Protein AF-A0A7S2EGW1-F1 (afdb_monomer_lite)

InterPro domains:
  IPR036971 3'5'-cyclic nucleotide phosphodiesterase, catalytic domain superfamily [G3DSA:1.10.1300.10] (22-176)

Structure (mmCIF, N/CA/C/O backbone):
data_AF-A0A7S2EGW1-F1
#
_entry.id   AF-A0A7S2EGW1-F1
#
loop_
_atom_site.group_PDB
_atom_site.id
_atom_site.type_symbol
_atom_site.label_atom_id
_atom_site.label_alt_id
_atom_site.label_comp_id
_atom_site.label_asym_id
_atom_site.label_entity_id
_atom_site.label_seq_id
_atom_site.pdbx_PDB_ins_code
_atom_site.Cartn_x
_atom_site.Cartn_y
_atom_site.Cartn_z
_atom_site.occupancy
_atom_site.B_iso_or_equiv
_atom_site.auth_seq_id
_atom_site.auth_comp_id
_atom_site.auth_asym_id
_atom_site.auth_atom_id
_atom_site.pdbx_PDB_model_num
ATOM 1 N N . GLN A 1 1 ? -25.053 -26.958 -48.543 1.00 40.81 1 GLN A N 1
ATOM 2 C CA . GLN A 1 1 ? -23.918 -27.905 -48.513 1.00 40.81 1 GLN A CA 1
ATOM 3 C C . GLN A 1 1 ? -22.940 -27.339 -47.481 1.00 40.81 1 GLN A C 1
ATOM 5 O O . GLN A 1 1 ? -22.289 -26.362 -47.795 1.00 40.81 1 GLN A O 1
ATOM 10 N N . GLN A 1 2 ? -22.990 -27.609 -46.173 1.00 33.88 2 GLN A N 1
ATOM 11 C CA . GLN A 1 2 ? -23.109 -28.856 -45.401 1.00 33.88 2 GLN A CA 1
ATOM 12 C C . GLN A 1 2 ? -21.933 -29.820 -45.606 1.00 33.88 2 GLN A C 1
ATOM 14 O O . GLN A 1 2 ? -21.482 -29.959 -46.735 1.00 33.88 2 GLN A O 1
ATOM 19 N N . TRP A 1 3 ? -21.557 -30.474 -44.492 1.00 27.34 3 TRP A N 1
ATOM 20 C CA . TRP A 1 3 ? -20.460 -31.427 -44.206 1.00 27.34 3 TRP A CA 1
ATOM 21 C C . TRP A 1 3 ? -19.226 -30.771 -43.545 1.00 27.34 3 TRP A C 1
ATOM 23 O O . TRP A 1 3 ? -18.532 -29.995 -44.185 1.00 27.34 3 TRP A O 1
ATOM 33 N N . ARG A 1 4 ? -19.087 -30.818 -42.198 1.00 31.67 4 ARG A N 1
ATOM 34 C CA . ARG A 1 4 ? -18.642 -31.947 -41.313 1.00 31.67 4 ARG A CA 1
ATOM 35 C C . ARG A 1 4 ? -17.207 -32.392 -41.631 1.00 31.67 4 ARG A C 1
ATOM 37 O O . ARG A 1 4 ? -16.860 -32.431 -42.795 1.00 31.67 4 ARG A O 1
ATOM 44 N N . SER A 1 5 ? -16.349 -32.901 -40.752 1.00 33.56 5 SER A N 1
ATOM 45 C CA . SER A 1 5 ? -16.181 -33.089 -39.298 1.00 33.56 5 SER A CA 1
ATOM 46 C C . SER A 1 5 ? -14.884 -33.915 -39.193 1.00 33.56 5 SER A C 1
ATOM 48 O O . SER A 1 5 ? -14.731 -34.826 -40.004 1.00 33.56 5 SER A O 1
ATOM 50 N N . GLN A 1 6 ? -14.013 -33.636 -38.217 1.00 34.38 6 GLN A N 1
ATOM 51 C CA . GLN A 1 6 ? -12.993 -34.524 -37.596 1.00 34.38 6 GLN A CA 1
ATOM 52 C C . GLN A 1 6 ? -12.103 -33.599 -36.737 1.00 34.38 6 GLN A C 1
ATOM 54 O O . GLN A 1 6 ? -11.501 -32.691 -37.289 1.00 34.38 6 GLN A O 1
ATOM 59 N N . SER A 1 7 ? -12.080 -33.578 -35.398 1.00 31.59 7 SER A N 1
ATOM 60 C CA . SER A 1 7 ? -12.043 -34.632 -34.370 1.00 31.59 7 SER A CA 1
ATOM 61 C C . SER A 1 7 ? -10.938 -35.652 -34.613 1.00 31.59 7 SER A C 1
ATOM 63 O O . SER A 1 7 ? -11.163 -36.646 -35.291 1.00 31.59 7 SER A O 1
ATOM 65 N N . MET A 1 8 ? -9.770 -35.383 -34.023 1.00 30.19 8 MET A N 1
ATOM 66 C CA . MET A 1 8 ? -8.969 -36.383 -33.320 1.00 30.19 8 MET A CA 1
ATOM 67 C C . MET A 1 8 ? -8.276 -35.725 -32.125 1.00 30.19 8 MET A C 1
ATOM 69 O O . MET A 1 8 ? -7.702 -34.641 -32.227 1.00 30.19 8 MET A O 1
ATOM 73 N N . ASP A 1 9 ? -8.420 -36.402 -30.994 1.00 31.05 9 ASP A N 1
ATOM 74 C CA . ASP A 1 9 ? -7.845 -36.119 -29.691 1.00 31.05 9 ASP A CA 1
ATOM 75 C C . ASP A 1 9 ? -6.314 -36.117 -29.714 1.00 31.05 9 ASP A C 1
ATOM 77 O O . ASP A 1 9 ? -5.698 -36.935 -30.398 1.00 31.05 9 ASP A O 1
ATOM 81 N N . ASN A 1 10 ? -5.691 -35.312 -28.847 1.00 30.72 10 ASN A N 1
ATOM 82 C CA . ASN A 1 10 ? -4.566 -35.851 -28.098 1.00 30.72 10 ASN A CA 1
ATOM 83 C C . ASN A 1 10 ? -4.417 -35.244 -26.702 1.00 30.72 10 ASN A C 1
ATOM 85 O O . ASN A 1 10 ? -4.589 -34.053 -26.463 1.00 30.72 10 ASN A O 1
ATOM 89 N N . SER A 1 11 ? -4.159 -36.176 -25.799 1.00 28.47 11 SER A N 1
ATOM 90 C CA . SER A 1 11 ? -4.166 -36.137 -24.344 1.00 28.47 11 SER A CA 1
ATOM 91 C C . SER A 1 11 ? -2.864 -35.549 -23.768 1.00 28.47 11 SER A C 1
ATOM 93 O O . SER A 1 11 ? -1.884 -35.408 -24.495 1.00 28.47 11 SER A O 1
ATOM 95 N N . ILE A 1 12 ? -2.841 -35.367 -22.432 1.00 34.16 12 ILE A N 1
ATOM 96 C CA . ILE A 1 12 ? -1.669 -35.130 -21.551 1.00 34.16 12 ILE A CA 1
ATOM 97 C C . ILE A 1 12 ? -1.266 -33.632 -21.495 1.00 34.16 12 ILE A C 1
ATOM 99 O O . ILE A 1 12 ? -0.909 -33.052 -22.502 1.00 34.16 12 ILE A O 1
ATOM 103 N N . ASN A 1 13 ? -1.283 -32.869 -20.392 1.00 31.89 13 ASN A N 1
ATOM 104 C CA . ASN A 1 13 ? -1.028 -33.155 -18.980 1.00 31.89 13 ASN A CA 1
ATOM 105 C C . ASN A 1 13 ? -1.639 -32.016 -18.122 1.00 31.89 13 ASN A C 1
ATOM 107 O O . ASN A 1 13 ? -1.109 -30.907 -18.088 1.00 31.89 13 ASN A O 1
ATOM 111 N N . ALA A 1 14 ? -2.737 -32.265 -17.406 1.00 33.34 14 ALA A N 1
ATOM 112 C CA . ALA A 1 14 ? -3.259 -31.348 -16.390 1.00 33.34 14 ALA A CA 1
ATOM 113 C C . ALA A 1 14 ? -3.170 -32.051 -15.037 1.00 33.34 14 ALA A C 1
ATOM 115 O O . ALA A 1 14 ? -3.996 -32.903 -14.714 1.00 33.34 14 ALA A O 1
ATOM 116 N N . SER A 1 15 ? -2.135 -31.742 -14.258 1.00 31.14 15 SER A N 1
ATOM 117 C CA . SER A 1 15 ? -1.964 -32.332 -12.935 1.00 31.14 15 SER A CA 1
ATOM 118 C C . SER A 1 15 ? -1.371 -31.333 -11.950 1.00 31.14 15 SER A C 1
ATOM 120 O O . SER A 1 15 ? -0.455 -30.590 -12.287 1.00 31.14 15 SER A O 1
ATOM 122 N N . ARG A 1 16 ? -1.885 -31.420 -10.714 1.00 32.75 16 ARG A N 1
ATOM 123 C CA . ARG A 1 16 ? -1.511 -30.723 -9.465 1.00 32.75 16 ARG A CA 1
ATOM 124 C C . ARG A 1 16 ? -2.316 -29.465 -9.099 1.00 32.75 16 ARG A C 1
ATOM 126 O O . ARG A 1 16 ? -1.786 -28.374 -8.942 1.00 32.75 16 ARG A O 1
ATOM 133 N N . ARG A 1 17 ? -3.602 -29.676 -8.789 1.00 35.47 17 ARG A N 1
ATOM 134 C CA . ARG A 1 17 ? -4.289 -28.967 -7.688 1.00 35.47 17 ARG A CA 1
ATOM 135 C C . ARG A 1 17 ? -4.363 -29.915 -6.479 1.00 35.47 17 ARG A C 1
ATOM 137 O O . ARG A 1 17 ? -4.847 -31.033 -6.664 1.00 35.47 17 ARG A O 1
ATOM 144 N N . PRO A 1 18 ? -3.930 -29.536 -5.265 1.00 34.88 18 PRO A N 1
ATOM 145 C CA . PRO A 1 18 ? -4.112 -30.386 -4.089 1.00 34.88 18 PRO A CA 1
ATOM 146 C C . PRO A 1 18 ? -5.581 -30.392 -3.639 1.00 34.88 18 PRO A C 1
ATOM 148 O O . PRO A 1 18 ? -6.143 -29.352 -3.298 1.00 34.88 18 PRO A O 1
ATOM 151 N N . GLN A 1 19 ? -6.206 -31.573 -3.639 1.00 32.16 19 GLN A N 1
ATOM 152 C CA . GLN A 1 19 ? -7.505 -31.810 -3.011 1.00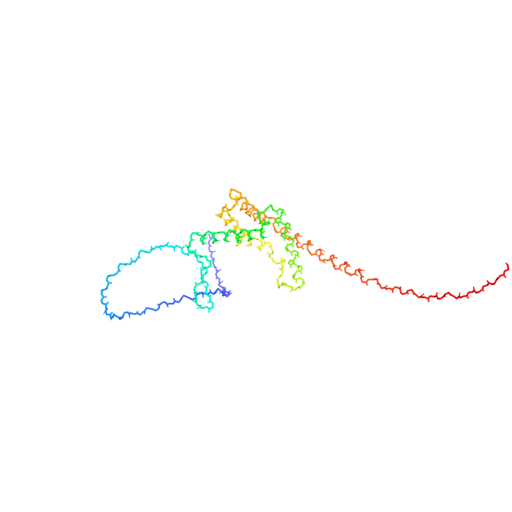 32.16 19 GLN A CA 1
ATOM 153 C C . GLN A 1 19 ? -7.328 -31.961 -1.496 1.00 32.16 19 GLN A C 1
ATOM 155 O O . GLN A 1 19 ? -6.649 -32.879 -1.036 1.00 32.16 19 GLN A O 1
ATOM 160 N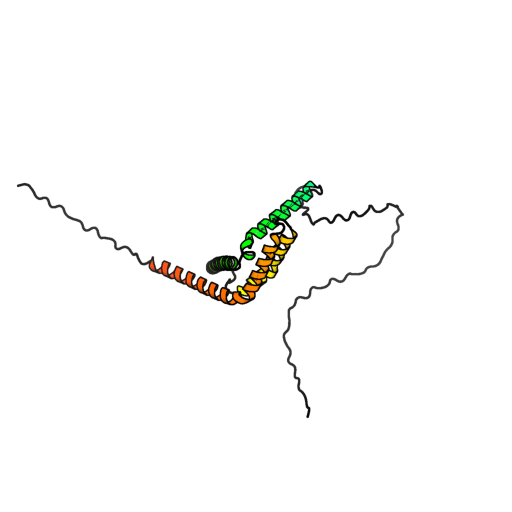 N . TYR A 1 20 ? -7.983 -31.105 -0.712 1.00 33.62 20 TYR A N 1
ATOM 161 C CA . TYR A 1 20 ? -8.128 -31.324 0.725 1.00 33.62 20 TYR A CA 1
ATOM 162 C C . TYR A 1 20 ? -9.109 -32.475 0.978 1.00 33.62 20 TYR A C 1
ATOM 164 O O . TYR A 1 20 ? -10.286 -32.418 0.614 1.00 33.62 20 TYR A O 1
ATOM 172 N N . GLN A 1 21 ? -8.599 -33.538 1.600 1.00 33.66 21 GLN A N 1
ATOM 173 C CA . GLN A 1 21 ? -9.353 -34.728 1.973 1.00 33.66 21 GLN A CA 1
ATOM 174 C C . GLN A 1 21 ? -10.384 -34.406 3.062 1.00 33.66 21 GLN A C 1
ATOM 176 O O . GLN A 1 21 ? -10.076 -33.919 4.149 1.00 33.66 21 GLN A O 1
ATOM 181 N N . ARG A 1 22 ? -11.642 -34.715 2.750 1.00 33.03 22 ARG A N 1
ATOM 182 C CA . ARG A 1 22 ? -12.805 -34.598 3.628 1.00 33.03 22 ARG A CA 1
ATOM 183 C C . ARG A 1 22 ? -12.816 -35.791 4.591 1.00 33.03 22 ARG A C 1
ATOM 185 O O . ARG A 1 22 ? -13.109 -36.912 4.179 1.00 33.03 22 ARG A O 1
ATOM 192 N N . PHE A 1 23 ? -12.499 -35.561 5.865 1.00 31.84 23 PHE A N 1
ATOM 193 C CA . PHE A 1 23 ? -12.580 -36.589 6.907 1.00 31.84 23 PHE A CA 1
ATOM 194 C C . PHE A 1 23 ? -14.020 -37.113 7.050 1.00 31.84 23 PHE A C 1
ATOM 196 O O . PHE A 1 23 ? -14.962 -36.356 7.299 1.00 31.84 23 PHE A O 1
ATOM 203 N N . LYS A 1 24 ? -14.183 -38.429 6.871 1.00 34.75 24 LYS A N 1
ATOM 204 C CA . LYS A 1 24 ? -15.437 -39.165 7.064 1.00 34.75 24 LYS A CA 1
ATOM 205 C C . LYS A 1 24 ? -15.741 -39.265 8.563 1.00 34.75 24 LYS A C 1
ATOM 207 O O . LYS A 1 24 ? -14.915 -39.743 9.334 1.00 34.75 24 LYS A O 1
ATOM 212 N N . ARG A 1 25 ? -16.938 -38.835 8.970 1.00 33.12 25 ARG A N 1
ATOM 213 C CA . ARG A 1 25 ? -17.491 -39.103 10.305 1.00 33.12 25 ARG A CA 1
ATOM 214 C C . ARG A 1 25 ? -17.924 -40.566 10.367 1.00 33.12 25 ARG A C 1
ATOM 216 O O . ARG A 1 25 ? -18.841 -40.953 9.646 1.00 33.12 25 ARG A O 1
ATOM 223 N N . ASN A 1 26 ? -17.293 -41.352 11.234 1.00 31.30 26 ASN A N 1
ATOM 224 C CA . ASN A 1 26 ? -17.802 -42.670 11.590 1.00 31.30 26 ASN A CA 1
ATOM 225 C C . ASN A 1 26 ? -18.968 -42.525 12.573 1.00 31.30 26 ASN A C 1
ATOM 227 O O . ASN A 1 26 ? -18.854 -41.906 13.629 1.00 31.30 26 ASN A O 1
ATOM 231 N N . SER A 1 27 ? -20.092 -43.101 12.160 1.00 34.72 27 SER A N 1
ATOM 232 C CA . SER A 1 27 ? -21.279 -43.401 12.950 1.00 34.72 27 SER A CA 1
ATOM 233 C C . SER A 1 27 ? -20.998 -44.631 13.814 1.00 34.72 27 SER A C 1
ATOM 235 O O . SER A 1 27 ? -20.632 -45.673 13.275 1.00 34.72 27 SER A O 1
ATOM 237 N N . MET A 1 28 ? -21.185 -44.538 15.132 1.00 33.62 28 MET A N 1
ATOM 238 C CA . MET A 1 28 ? -21.378 -45.712 15.987 1.00 33.62 28 MET A CA 1
ATOM 239 C C . MET A 1 28 ? -22.547 -45.472 16.938 1.00 33.62 28 MET A C 1
ATOM 241 O O . MET A 1 28 ? -22.693 -44.409 17.539 1.00 33.62 28 MET A O 1
ATOM 245 N N . HIS A 1 29 ? -23.414 -46.476 16.991 1.00 32.56 29 HIS A N 1
ATOM 246 C CA . HIS A 1 29 ? -24.670 -46.493 17.718 1.00 32.56 29 HIS A CA 1
ATOM 247 C C . HIS A 1 29 ? -24.472 -46.672 19.230 1.00 32.56 29 HIS A C 1
ATOM 249 O O . HIS A 1 29 ? -23.739 -47.547 19.673 1.00 32.56 29 HIS A O 1
ATOM 255 N N . SER A 1 30 ? -25.210 -45.852 19.981 1.00 36.12 30 SER A N 1
ATOM 256 C CA . SER A 1 30 ? -26.047 -46.171 21.148 1.00 36.12 30 SER A CA 1
ATOM 257 C C . SER A 1 30 ? -25.770 -47.461 21.940 1.00 36.12 30 SER A C 1
ATOM 259 O O . SER A 1 30 ? -26.210 -48.541 21.552 1.00 36.12 30 SER A O 1
ATOM 261 N N . THR A 1 31 ? -25.291 -47.290 23.175 1.00 32.81 31 THR A N 1
ATOM 262 C CA . THR A 1 31 ? -25.716 -48.109 24.322 1.00 32.81 31 THR A CA 1
ATOM 263 C C . THR A 1 31 ? -26.163 -47.193 25.461 1.00 32.81 31 THR A C 1
ATOM 265 O O . THR A 1 31 ? -25.376 -46.430 26.016 1.00 32.81 31 THR A O 1
ATOM 268 N N . ARG A 1 32 ? -27.463 -47.257 25.771 1.00 31.56 32 ARG A N 1
ATOM 269 C CA . ARG A 1 32 ? -28.138 -46.622 26.912 1.00 31.56 32 ARG A CA 1
ATOM 270 C C . ARG A 1 32 ? -27.682 -47.261 28.228 1.00 31.56 32 ARG A C 1
ATOM 272 O O . ARG A 1 32 ? -27.789 -48.475 28.365 1.00 31.56 32 ARG A O 1
ATOM 279 N N . THR A 1 33 ? -27.384 -46.439 29.230 1.00 34.62 33 THR A N 1
ATOM 280 C CA . THR A 1 33 ? -27.619 -46.761 30.647 1.00 34.62 33 THR A CA 1
ATOM 281 C C . THR A 1 33 ? -28.333 -45.580 31.326 1.00 34.62 33 THR A C 1
ATOM 283 O O . THR A 1 33 ? -28.070 -44.431 30.964 1.00 34.62 33 THR A O 1
ATOM 286 N N . PRO A 1 34 ? -29.305 -45.815 32.232 1.00 44.16 34 PRO A N 1
ATOM 287 C CA . PRO A 1 34 ? -30.239 -44.784 32.680 1.00 44.16 34 PRO A CA 1
ATOM 288 C C . PRO A 1 34 ? -29.908 -44.280 34.089 1.00 44.16 34 PRO A C 1
ATOM 290 O O . PRO A 1 34 ? -29.847 -45.081 35.012 1.00 44.16 34 PRO A O 1
ATOM 293 N N . TYR A 1 35 ? -29.803 -42.963 34.292 1.00 31.61 35 TYR A N 1
ATOM 294 C CA . TYR A 1 35 ? -29.840 -42.385 35.640 1.00 31.61 35 TYR A CA 1
ATOM 295 C C . TYR A 1 35 ? -30.639 -41.074 35.687 1.00 31.61 35 TYR A C 1
ATOM 297 O O . TYR A 1 35 ? -30.338 -40.100 35.007 1.00 31.61 35 TYR A O 1
ATOM 305 N N . HIS A 1 36 ? -31.714 -41.157 36.474 1.00 35.91 36 HIS A N 1
ATOM 306 C CA . HIS A 1 36 ? -32.489 -40.155 37.205 1.00 35.91 36 HIS A CA 1
ATOM 307 C C . HIS A 1 36 ? -32.509 -38.678 36.764 1.00 35.91 36 HIS A C 1
ATOM 309 O O . HIS A 1 36 ? -31.515 -37.960 36.770 1.00 35.91 36 HIS A O 1
ATOM 315 N N . LYS A 1 37 ? -33.745 -38.205 36.540 1.00 45.88 37 LYS A N 1
ATOM 316 C CA . LYS A 1 37 ? -34.154 -36.796 36.483 1.00 45.88 37 LYS A CA 1
ATOM 317 C C . LYS A 1 37 ? -33.651 -36.023 37.710 1.00 45.88 37 LYS A C 1
ATOM 319 O O . LYS A 1 37 ? -34.145 -36.248 38.812 1.00 45.88 37 LYS A O 1
ATOM 324 N N . LEU A 1 38 ? -32.799 -35.030 37.481 1.00 40.75 38 LEU A N 1
ATOM 325 C CA . LEU A 1 38 ? -32.760 -33.812 38.285 1.00 40.75 38 LEU A CA 1
ATOM 326 C C . LEU A 1 38 ? -33.124 -32.652 37.361 1.00 40.75 38 LEU A C 1
ATOM 328 O O . LEU A 1 38 ? -32.455 -32.382 36.367 1.00 40.75 38 LEU A O 1
ATOM 332 N N . VAL A 1 39 ? -34.258 -32.027 37.661 1.00 50.19 39 VAL A N 1
ATOM 333 C CA . VAL A 1 39 ? -34.706 -30.792 37.025 1.00 50.19 39 VAL A CA 1
ATOM 334 C C . VAL A 1 39 ? -33.805 -29.678 37.546 1.00 50.19 39 VAL A C 1
ATOM 336 O O . VAL A 1 39 ? -33.935 -29.264 38.692 1.00 50.19 39 VAL A O 1
ATOM 339 N N . SER A 1 40 ? -32.899 -29.189 36.707 1.00 43.12 40 SER A N 1
ATOM 340 C CA . SER A 1 40 ? -32.329 -27.852 36.854 1.00 43.12 40 SER A CA 1
ATOM 341 C C . SER A 1 40 ? -32.560 -27.120 35.543 1.00 43.12 40 SER A C 1
ATOM 343 O O . SER A 1 40 ? -32.107 -27.565 34.486 1.00 43.12 40 SER A O 1
ATOM 345 N N . THR A 1 41 ? -33.314 -26.029 35.597 1.00 50.16 41 THR A N 1
ATOM 346 C CA . THR A 1 41 ? -33.494 -25.116 34.469 1.00 50.16 41 THR A CA 1
ATOM 347 C C . THR A 1 41 ? -32.122 -24.670 33.943 1.00 50.16 41 THR A C 1
ATOM 349 O O . THR A 1 41 ? -31.230 -24.380 34.744 1.00 50.16 41 THR A O 1
ATOM 352 N N . PRO A 1 42 ? -31.900 -24.632 32.615 1.00 48.09 42 PRO A N 1
ATOM 353 C CA . PRO A 1 42 ? -30.650 -24.113 32.080 1.00 48.09 42 PRO A CA 1
ATOM 354 C C . PRO A 1 42 ? -30.575 -22.608 32.384 1.00 48.09 42 PRO A C 1
ATOM 356 O O . PRO A 1 42 ? -31.578 -21.911 32.199 1.00 48.09 42 PRO A O 1
ATOM 359 N N . PRO A 1 43 ? -29.426 -22.081 32.846 1.00 50.06 43 PRO A N 1
ATOM 360 C CA . PRO A 1 43 ? -29.274 -20.645 33.006 1.00 50.06 43 PRO A CA 1
ATOM 361 C C . PRO A 1 43 ? -29.391 -19.970 31.631 1.00 50.06 43 PRO A C 1
ATOM 363 O O . PRO A 1 43 ? -29.020 -20.573 30.613 1.00 50.06 43 PRO A O 1
ATOM 366 N N . PRO A 1 44 ? -29.920 -18.737 31.573 1.00 45.22 44 PRO A N 1
ATOM 367 C CA . PRO A 1 44 ? -30.090 -18.033 30.314 1.00 45.22 44 PRO A CA 1
ATOM 368 C C . PRO A 1 44 ? -28.717 -17.856 29.663 1.00 45.22 44 PRO A C 1
ATOM 370 O O . PRO A 1 44 ? -27.784 -17.350 30.290 1.00 45.22 44 PRO A O 1
ATOM 373 N N . ARG A 1 45 ? -28.582 -18.294 28.404 1.00 46.97 45 ARG A N 1
ATOM 374 C CA . ARG A 1 45 ? -27.412 -17.957 27.590 1.00 46.97 45 ARG A CA 1
ATOM 375 C C . ARG A 1 45 ? -27.438 -16.456 27.379 1.00 46.97 45 ARG A C 1
ATOM 377 O O . ARG A 1 45 ? -28.209 -15.946 26.573 1.00 46.97 45 ARG A O 1
ATOM 384 N N . VAL A 1 46 ? -26.609 -15.756 28.138 1.00 51.09 46 VAL A N 1
ATOM 385 C CA . VAL A 1 46 ? -26.225 -14.406 27.776 1.00 51.09 46 VAL A CA 1
ATOM 386 C C . VAL A 1 46 ? -25.216 -14.581 26.656 1.00 51.09 46 VAL A C 1
ATOM 388 O O . VAL A 1 46 ? -24.075 -14.978 26.897 1.00 51.09 46 VAL A O 1
ATOM 391 N N . ASP A 1 47 ? -25.664 -14.356 25.425 1.00 46.03 47 ASP A N 1
ATOM 392 C CA . ASP A 1 47 ? -24.807 -14.301 24.245 1.00 46.03 47 ASP A CA 1
ATOM 393 C C . ASP A 1 47 ? -23.935 -13.039 24.334 1.00 46.03 47 ASP A C 1
ATOM 395 O O . ASP A 1 47 ? -24.084 -12.073 23.588 1.00 46.03 47 ASP A O 1
ATOM 399 N N . HIS A 1 48 ? -23.011 -13.016 25.294 1.00 47.88 48 HIS A N 1
ATOM 400 C CA . HIS A 1 48 ? -21.879 -12.118 25.224 1.00 47.88 48 HIS A CA 1
ATOM 401 C C . HIS A 1 48 ? -21.031 -12.623 24.067 1.00 47.88 48 HIS A C 1
ATOM 403 O O . HIS A 1 48 ? -20.333 -13.630 24.188 1.00 47.88 48 HIS A O 1
ATOM 409 N N . LEU A 1 49 ? -21.107 -11.927 22.931 1.00 46.66 49 LEU A N 1
ATOM 410 C CA . LEU A 1 49 ? -20.076 -11.998 21.908 1.00 46.66 49 LEU A CA 1
ATOM 411 C C . LEU A 1 49 ? -18.742 -11.665 22.584 1.00 46.66 49 LEU A C 1
ATOM 413 O O . LEU A 1 49 ? -18.360 -10.503 22.720 1.00 46.66 49 LEU A O 1
ATOM 417 N N . SER A 1 50 ? -18.049 -12.701 23.049 1.00 48.34 50 SER A N 1
ATOM 418 C CA . SER A 1 50 ? -16.655 -12.630 23.438 1.00 48.34 50 SER A CA 1
ATOM 419 C C . SER A 1 50 ? -15.899 -12.318 22.156 1.00 48.34 50 SER A C 1
ATOM 421 O O . SER A 1 50 ? -15.637 -13.189 21.328 1.00 48.34 50 SER A O 1
ATOM 423 N N . LEU A 1 51 ? -15.603 -11.032 21.959 1.00 52.47 51 LEU A N 1
ATOM 424 C CA . LEU A 1 51 ? -14.512 -10.611 21.089 1.00 52.47 51 LEU A CA 1
ATOM 425 C C . LEU A 1 51 ? -13.315 -11.470 21.505 1.00 52.47 51 LEU A C 1
ATOM 427 O O . LEU A 1 51 ? -13.073 -11.590 22.703 1.00 52.47 51 LEU A O 1
ATOM 431 N N . GLY A 1 52 ? -12.662 -12.148 20.560 1.00 48.72 52 GLY A N 1
ATOM 432 C CA . GLY A 1 52 ? -11.639 -13.169 20.818 1.00 48.72 52 GLY A CA 1
ATOM 433 C C . GLY A 1 52 ? -10.384 -12.622 21.504 1.00 48.72 52 GLY A C 1
ATOM 434 O O . GLY A 1 52 ? -9.321 -12.547 20.894 1.00 48.72 52 GLY A O 1
ATOM 435 N N . ILE A 1 53 ? -10.515 -12.214 22.765 1.00 62.19 53 ILE A N 1
ATOM 436 C CA . ILE A 1 53 ? -9.459 -11.682 23.615 1.00 62.19 53 ILE A CA 1
ATOM 437 C C . ILE A 1 53 ? -8.494 -12.831 23.903 1.00 62.19 53 ILE A C 1
ATOM 439 O O . ILE A 1 53 ? -8.901 -13.920 24.318 1.00 62.19 53 ILE A O 1
ATOM 443 N N . ARG A 1 54 ? -7.201 -12.588 23.658 1.00 53.84 54 ARG A N 1
ATOM 444 C CA . ARG A 1 54 ? -6.125 -13.522 23.993 1.00 53.84 54 ARG A CA 1
ATOM 445 C C . ARG A 1 54 ? -6.138 -13.764 25.501 1.00 53.84 54 ARG A C 1
ATOM 447 O O . ARG A 1 54 ? -5.701 -12.921 26.276 1.00 53.84 54 ARG A O 1
ATOM 454 N N . LYS A 1 55 ? -6.632 -14.933 25.894 1.00 61.78 55 LYS A N 1
ATOM 455 C CA . LYS A 1 55 ? -6.434 -15.503 27.223 1.00 61.78 55 LYS A CA 1
ATOM 456 C C . LYS A 1 55 ? -5.047 -16.135 27.226 1.00 61.78 55 LYS A C 1
ATOM 458 O O . LYS A 1 55 ? -4.865 -17.207 26.655 1.00 61.78 55 LYS A O 1
ATOM 463 N N . SER A 1 56 ? -4.056 -15.437 27.768 1.00 64.00 56 SER A N 1
ATOM 464 C CA . SER A 1 56 ? -2.730 -16.017 27.997 1.00 64.00 56 SER A CA 1
ATOM 465 C C . SER A 1 56 ? -2.713 -16.686 29.364 1.00 64.00 56 SER A C 1
ATOM 467 O O . SER A 1 56 ? -3.333 -16.193 30.300 1.00 64.00 56 SER A O 1
ATOM 469 N N . LEU A 1 57 ? -2.018 -17.809 29.488 1.00 67.81 57 LEU A N 1
ATOM 470 C CA . LEU A 1 57 ? -1.742 -18.420 30.785 1.00 67.81 57 LEU A CA 1
ATOM 471 C C . LEU A 1 57 ? -0.458 -17.806 31.337 1.00 67.81 57 LEU A C 1
ATOM 473 O O . LEU A 1 57 ? 0.500 -17.620 30.586 1.00 67.81 57 LEU A O 1
ATOM 477 N N . ASP A 1 58 ? -0.437 -17.485 32.624 1.00 69.69 58 ASP A N 1
ATOM 478 C CA . ASP A 1 58 ? 0.826 -17.218 33.305 1.00 69.69 58 ASP A CA 1
ATOM 479 C C . ASP A 1 58 ? 1.583 -18.535 33.581 1.00 69.69 58 ASP A C 1
ATOM 481 O O . ASP A 1 58 ? 1.057 -19.636 33.393 1.00 69.69 58 ASP A O 1
ATOM 485 N N . PHE A 1 59 ? 2.832 -18.443 34.046 1.00 77.06 59 PHE A N 1
ATOM 486 C CA . PHE A 1 59 ? 3.641 -19.619 34.401 1.00 77.06 59 PHE A CA 1
ATOM 487 C C . PHE A 1 59 ? 3.057 -20.438 35.569 1.00 77.06 59 PHE A C 1
ATOM 489 O O . PHE A 1 59 ? 3.528 -21.539 35.837 1.00 77.06 59 PHE A O 1
ATOM 496 N N . THR A 1 60 ? 2.026 -19.922 36.250 1.00 79.19 60 THR A N 1
ATOM 497 C CA . THR A 1 60 ? 1.292 -20.621 37.315 1.00 79.19 60 THR A CA 1
ATOM 498 C C . THR A 1 60 ? 0.055 -21.358 36.794 1.00 79.19 60 THR A C 1
ATOM 500 O O . THR A 1 60 ? -0.627 -22.042 37.555 1.00 79.19 60 THR A O 1
ATOM 503 N N . GLY A 1 61 ? -0.233 -21.257 35.490 1.00 71.50 61 GLY A N 1
ATOM 504 C CA . GLY A 1 61 ? -1.404 -21.860 34.858 1.00 71.50 61 GLY A CA 1
ATOM 505 C C . GLY A 1 61 ? -2.701 -21.082 35.090 1.00 71.50 61 GLY A C 1
ATOM 506 O O . GLY A 1 61 ? -3.781 -21.585 34.772 1.00 71.50 61 GLY A O 1
ATOM 507 N N . LYS A 1 62 ? -2.632 -19.856 35.622 1.00 74.94 62 LYS A N 1
ATOM 508 C CA . LYS A 1 62 ? -3.795 -18.985 35.780 1.00 74.94 62 LYS A CA 1
ATOM 509 C C . LYS A 1 62 ? -4.068 -18.261 34.467 1.00 74.94 62 LYS A C 1
ATOM 511 O O . LYS A 1 62 ? -3.168 -17.739 33.811 1.00 74.94 62 LYS A O 1
ATOM 516 N N . ILE A 1 63 ? -5.342 -18.227 34.087 1.00 68.06 63 ILE A N 1
ATOM 517 C CA . ILE A 1 63 ? -5.801 -17.480 32.918 1.00 68.06 63 ILE A CA 1
ATOM 518 C C . ILE A 1 63 ? -5.678 -15.986 33.230 1.00 68.06 63 ILE A C 1
ATOM 520 O O . ILE A 1 63 ? -6.380 -15.464 34.095 1.00 68.06 63 ILE A O 1
ATOM 524 N N . PHE A 1 64 ? -4.786 -15.313 32.514 1.00 65.88 64 PHE A N 1
ATOM 525 C CA . PHE A 1 64 ? -4.633 -13.869 32.506 1.00 65.88 64 PHE A CA 1
ATOM 526 C C . PHE A 1 64 ? -5.433 -13.293 31.336 1.00 65.88 64 PHE A C 1
ATOM 528 O O . PHE A 1 64 ? -5.203 -13.626 30.168 1.00 65.88 64 PHE A O 1
ATOM 535 N N . GLU A 1 65 ? -6.400 -12.437 31.653 1.00 68.69 65 GLU A N 1
ATOM 536 C CA . GLU A 1 65 ? -7.168 -11.691 30.663 1.00 68.69 65 GLU A CA 1
ATOM 537 C C . GLU A 1 65 ? -6.549 -10.296 30.537 1.00 68.69 65 GLU A C 1
ATOM 539 O O . GLU A 1 65 ? -6.564 -9.517 31.486 1.00 68.69 65 GLU A O 1
ATOM 544 N N . ALA A 1 66 ? -5.963 -9.983 29.376 1.00 70.06 66 ALA A N 1
ATOM 545 C CA . ALA A 1 66 ? -5.271 -8.704 29.159 1.00 70.06 66 ALA A CA 1
ATOM 546 C C . ALA A 1 66 ? -6.198 -7.479 29.295 1.00 70.06 66 ALA A C 1
ATOM 548 O O . ALA A 1 66 ? -5.740 -6.366 29.568 1.00 70.06 66 ALA A O 1
ATOM 549 N N . TYR A 1 67 ? -7.501 -7.700 29.122 1.00 76.06 67 TYR A N 1
ATOM 550 C CA . TYR A 1 67 ? -8.555 -6.721 29.326 1.00 76.06 67 TYR A CA 1
ATOM 551 C C . TYR A 1 67 ? -9.640 -7.371 30.165 1.00 76.06 67 TYR A C 1
ATOM 553 O O . TYR A 1 67 ? -10.228 -8.365 29.749 1.00 76.06 67 TYR A O 1
ATOM 561 N N . GLU A 1 68 ? -9.921 -6.808 31.331 1.00 77.00 68 GLU A N 1
ATOM 562 C CA . GLU A 1 68 ? -11.049 -7.258 32.136 1.00 77.00 68 GLU A CA 1
ATOM 563 C C . GLU A 1 68 ? -12.365 -7.085 31.362 1.00 77.00 68 GLU A C 1
ATOM 565 O O . GLU A 1 68 ? -12.534 -6.142 30.585 1.00 77.00 68 GLU A O 1
ATOM 570 N N . SER A 1 69 ? -13.358 -7.935 31.629 1.00 77.62 69 SER A N 1
ATOM 571 C CA . SER A 1 69 ? -14.714 -7.771 31.083 1.00 77.62 69 SER A CA 1
ATOM 572 C C . SER A 1 69 ? -15.484 -6.583 31.692 1.00 77.62 69 SER A C 1
ATOM 574 O O . SER A 1 69 ? -16.695 -6.464 31.505 1.00 77.62 69 SER A O 1
ATOM 576 N N . THR A 1 70 ? -14.808 -5.718 32.453 1.00 84.38 70 THR A N 1
ATOM 577 C CA . THR A 1 70 ? -15.347 -4.481 33.023 1.00 84.38 70 THR A CA 1
ATOM 578 C C . THR A 1 70 ? -15.520 -3.413 31.941 1.00 84.38 70 THR A C 1
ATOM 580 O O . THR A 1 70 ? -14.909 -3.467 30.870 1.00 84.38 70 THR A O 1
ATOM 583 N N . LEU A 1 71 ? -16.341 -2.391 32.215 1.00 84.00 71 LEU A N 1
ATOM 584 C CA . LEU A 1 71 ? -16.490 -1.248 31.306 1.00 84.00 71 LEU A CA 1
ATOM 585 C C . LEU A 1 71 ? -15.124 -0.624 30.972 1.00 84.00 71 LEU A C 1
ATOM 587 O O . LEU A 1 71 ? -14.859 -0.320 29.811 1.00 84.00 71 LEU A O 1
ATOM 591 N N . GLU A 1 72 ? -14.241 -0.500 31.961 1.00 84.94 72 GLU A N 1
ATOM 592 C CA . GLU A 1 72 ? -12.903 0.057 31.771 1.00 84.94 72 GLU A CA 1
ATOM 593 C C . GLU A 1 72 ? -12.015 -0.835 30.893 1.00 84.94 72 GLU A C 1
ATOM 595 O O . GLU A 1 72 ? -11.401 -0.346 29.942 1.00 84.94 72 GLU A O 1
ATOM 600 N N . GLY A 1 73 ? -12.028 -2.156 31.104 1.00 83.62 73 GLY A N 1
ATOM 601 C CA . GLY A 1 73 ? -11.298 -3.089 30.244 1.00 83.62 73 GLY A CA 1
ATOM 602 C C . GLY A 1 73 ? -11.780 -3.062 28.788 1.00 83.62 73 GLY A C 1
ATOM 603 O O . GLY A 1 73 ? -10.961 -3.042 27.866 1.00 83.62 73 GLY A O 1
ATOM 604 N N . THR A 1 74 ? -13.091 -2.925 28.547 1.00 85.31 74 THR A N 1
ATOM 605 C CA . THR A 1 74 ? -13.615 -2.755 27.176 1.00 85.31 74 THR A CA 1
ATOM 606 C C . THR A 1 74 ? -13.203 -1.430 26.527 1.00 85.31 74 THR A C 1
ATOM 608 O O . THR A 1 74 ? -12.972 -1.390 25.316 1.00 85.31 74 THR A O 1
ATOM 611 N N . ARG A 1 75 ? -13.078 -0.339 27.299 1.00 87.69 75 ARG A N 1
ATOM 612 C CA . ARG A 1 75 ? -12.576 0.951 26.794 1.00 87.69 75 ARG A CA 1
ATOM 613 C C . ARG A 1 75 ? -11.106 0.852 26.420 1.00 87.69 75 ARG A C 1
ATOM 615 O O . ARG A 1 75 ? -10.759 1.278 25.322 1.00 87.69 75 ARG A O 1
ATOM 622 N N . LYS A 1 76 ? -10.288 0.234 27.272 1.00 88.25 76 LYS A N 1
ATOM 623 C CA . LYS A 1 76 ? -8.865 0.001 27.010 1.00 88.25 76 LYS A CA 1
ATOM 624 C C . LYS A 1 76 ? -8.654 -0.852 25.754 1.00 88.25 76 LYS A C 1
ATOM 626 O O . LYS A 1 76 ? -7.875 -0.479 24.888 1.00 88.25 76 LYS A O 1
ATOM 631 N N . LEU A 1 77 ? -9.441 -1.918 25.576 1.00 87.88 77 LEU A N 1
ATOM 632 C CA . LEU A 1 77 ? -9.411 -2.732 24.353 1.00 87.88 77 LEU A CA 1
ATOM 633 C C . LEU A 1 77 ? -9.735 -1.907 23.098 1.00 87.88 77 LEU A C 1
ATOM 635 O O . LEU A 1 77 ? -9.074 -2.042 22.069 1.00 87.88 77 LEU A O 1
ATOM 639 N N . ARG A 1 78 ? -10.761 -1.048 23.163 1.00 88.19 78 ARG A N 1
ATOM 640 C CA . ARG A 1 78 ? -11.125 -0.163 22.045 1.00 88.19 78 ARG A CA 1
ATOM 641 C C . ARG A 1 78 ? -10.031 0.863 21.761 1.00 88.19 78 ARG A C 1
ATOM 643 O O . ARG A 1 78 ? -9.731 1.096 20.596 1.00 88.19 78 ARG A O 1
ATOM 650 N N . GLN A 1 79 ? -9.443 1.455 22.798 1.00 91.50 79 GLN A N 1
ATOM 651 C CA . GLN A 1 79 ? -8.328 2.395 22.671 1.00 91.50 79 GLN A CA 1
ATOM 652 C C . GLN A 1 79 ? -7.135 1.731 21.982 1.00 91.50 79 GLN A C 1
ATOM 654 O O . GLN A 1 79 ? -6.652 2.257 20.983 1.00 91.50 79 GLN A O 1
ATOM 659 N N . ASP A 1 80 ? -6.737 0.540 22.426 1.00 90.75 80 ASP A N 1
ATOM 660 C CA . ASP A 1 80 ? -5.620 -0.197 21.833 1.00 90.75 80 ASP A CA 1
ATOM 661 C C . ASP A 1 80 ? -5.908 -0.593 20.378 1.00 90.75 80 ASP A C 1
ATOM 663 O O . ASP A 1 80 ? -5.047 -0.450 19.510 1.00 90.75 80 ASP A O 1
ATOM 667 N N . ALA A 1 81 ? -7.141 -1.005 20.065 1.00 90.62 81 ALA A N 1
ATOM 668 C CA . ALA A 1 81 ? -7.549 -1.292 18.689 1.00 90.62 81 ALA A CA 1
ATOM 669 C C . ALA A 1 81 ? -7.490 -0.047 17.781 1.00 90.62 81 ALA A C 1
ATOM 671 O O . ALA A 1 81 ? -7.103 -0.150 16.608 1.00 90.62 81 ALA A O 1
ATOM 672 N N . VAL A 1 82 ? -7.858 1.127 18.307 1.00 92.38 82 VAL A N 1
ATOM 673 C CA . VAL A 1 82 ? -7.752 2.412 17.599 1.00 92.38 82 VAL A CA 1
ATOM 674 C C . VAL A 1 82 ? -6.285 2.781 17.388 1.00 92.38 82 VAL A C 1
ATOM 676 O O . VAL A 1 82 ? -5.909 3.070 16.255 1.00 92.38 82 VAL A O 1
ATOM 679 N N . ILE A 1 83 ? -5.450 2.712 18.429 1.00 93.75 83 ILE A N 1
ATOM 680 C CA . ILE A 1 83 ? -4.015 3.030 18.358 1.00 93.75 83 ILE A CA 1
ATOM 681 C C . ILE A 1 83 ? -3.307 2.111 17.365 1.00 93.75 83 ILE A C 1
ATOM 683 O O . ILE A 1 83 ? -2.616 2.598 16.474 1.00 93.75 83 ILE A O 1
ATOM 687 N N . HIS A 1 84 ? -3.533 0.799 17.446 1.00 91.38 84 HIS A N 1
ATOM 688 C CA . HIS A 1 84 ? -2.976 -0.149 16.484 1.00 91.38 84 HIS A CA 1
ATOM 689 C C . HIS A 1 84 ? -3.394 0.211 15.059 1.00 91.38 84 HIS A C 1
ATOM 691 O O . HIS A 1 84 ? -2.577 0.183 14.143 1.00 91.38 84 HIS A O 1
ATOM 697 N N . THR A 1 85 ? -4.670 0.541 14.847 1.00 92.19 85 THR A N 1
ATOM 698 C CA . THR A 1 85 ? -5.146 0.926 13.514 1.00 92.19 85 THR A CA 1
ATOM 699 C C . THR A 1 85 ? -4.461 2.209 13.042 1.00 92.19 85 THR A C 1
ATOM 701 O O . THR A 1 85 ? -4.029 2.256 11.900 1.00 92.19 85 THR A O 1
ATOM 704 N N . LEU A 1 86 ? -4.295 3.215 13.903 1.00 93.38 86 LEU A N 1
ATOM 705 C CA . LEU A 1 86 ? -3.599 4.460 13.566 1.00 93.38 86 LEU A CA 1
ATOM 706 C C . LEU A 1 86 ? -2.129 4.233 13.199 1.00 93.38 86 LEU A C 1
ATOM 708 O O . LEU A 1 86 ? -1.669 4.799 12.213 1.00 93.38 86 LEU A O 1
ATOM 712 N N . ILE A 1 87 ? -1.415 3.385 13.942 1.00 95.25 87 ILE A N 1
ATOM 713 C CA . ILE A 1 87 ? -0.012 3.053 13.654 1.00 95.25 87 ILE A CA 1
ATOM 714 C C . ILE A 1 87 ? 0.099 2.347 12.300 1.00 95.25 87 ILE A C 1
ATOM 716 O O . ILE A 1 87 ? 0.884 2.773 11.458 1.00 95.25 87 ILE A O 1
ATOM 720 N N . SER A 1 88 ? -0.736 1.330 12.048 1.00 93.81 88 SER A N 1
ATOM 721 C CA . SER A 1 88 ? -0.748 0.632 10.753 1.00 93.81 88 SER A CA 1
ATOM 722 C C . SER A 1 88 ? -1.043 1.576 9.585 1.00 93.81 88 SER A C 1
ATOM 724 O O . SER A 1 88 ? -0.544 1.379 8.486 1.00 93.81 88 SER A O 1
ATOM 726 N N . VAL A 1 89 ? -1.865 2.598 9.813 1.00 94.12 89 VAL A N 1
ATOM 727 C CA . VAL A 1 89 ? -2.225 3.601 8.805 1.00 94.12 89 VAL A CA 1
ATOM 728 C C . VAL A 1 89 ? -1.108 4.595 8.566 1.00 94.12 89 VAL A C 1
ATOM 730 O O . VAL A 1 89 ? -0.892 4.976 7.420 1.00 94.12 89 VAL A O 1
ATOM 733 N N . ALA A 1 90 ? -0.426 5.022 9.627 1.00 94.88 90 ALA A N 1
ATOM 734 C CA . ALA A 1 90 ? 0.683 5.960 9.538 1.00 94.88 90 ALA A CA 1
ATOM 735 C C . ALA A 1 90 ? 1.812 5.402 8.661 1.00 94.88 90 ALA A C 1
ATOM 737 O O . ALA A 1 90 ? 2.326 6.124 7.810 1.00 94.88 90 ALA A O 1
ATOM 738 N N . ASP A 1 91 ? 2.113 4.112 8.810 1.00 95.06 91 ASP A N 1
ATOM 739 C CA . ASP A 1 91 ? 3.142 3.402 8.044 1.00 95.06 91 ASP A CA 1
ATOM 740 C C . ASP A 1 91 ? 2.899 3.462 6.522 1.00 95.06 91 ASP A C 1
ATOM 742 O O . ASP A 1 91 ? 3.777 3.799 5.730 1.00 95.06 91 ASP A O 1
ATOM 746 N N . VAL A 1 92 ? 1.649 3.262 6.096 1.00 95.81 92 VAL A N 1
ATOM 747 C CA . VAL A 1 92 ? 1.277 3.258 4.669 1.00 95.81 92 VAL A CA 1
ATOM 748 C C . VAL A 1 92 ? 0.510 4.500 4.227 1.00 95.81 92 VAL A C 1
ATOM 750 O O . VAL A 1 92 ? -0.161 4.489 3.192 1.00 95.81 92 VAL A O 1
ATOM 753 N N . ALA A 1 93 ? 0.611 5.602 4.973 1.00 94.69 93 ALA A N 1
ATOM 754 C CA . ALA A 1 93 ? -0.202 6.795 4.737 1.00 94.69 93 ALA A CA 1
ATOM 755 C C . ALA A 1 93 ? -0.007 7.384 3.331 1.00 94.69 93 ALA A C 1
ATOM 757 O O . ALA A 1 93 ? -0.950 7.921 2.754 1.00 94.69 93 ALA A O 1
ATOM 758 N N . HIS A 1 94 ? 1.194 7.260 2.759 1.00 95.44 94 HIS A N 1
ATOM 759 C CA . HIS A 1 94 ? 1.522 7.756 1.419 1.00 95.44 94 HIS A CA 1
ATOM 760 C C . HIS A 1 94 ? 0.648 7.139 0.311 1.00 95.44 94 HIS A C 1
ATOM 762 O O . HIS A 1 94 ? 0.381 7.796 -0.692 1.00 95.44 94 HIS A O 1
ATOM 768 N N . THR A 1 95 ? 0.137 5.919 0.508 1.00 97.06 95 THR A N 1
ATOM 769 C CA . THR A 1 95 ? -0.728 5.209 -0.456 1.00 97.06 95 THR A CA 1
ATOM 770 C C . THR A 1 95 ? -2.159 5.758 -0.520 1.00 97.06 95 THR A C 1
ATOM 772 O O . THR A 1 95 ? -2.868 5.525 -1.504 1.00 97.06 95 THR A O 1
ATOM 775 N N . MET A 1 96 ? -2.568 6.509 0.510 1.00 95.69 96 MET A N 1
ATOM 776 C CA . MET A 1 96 ? -3.890 7.129 0.678 1.00 95.69 96 MET A CA 1
ATOM 777 C C . MET A 1 96 ? -3.837 8.664 0.544 1.00 95.69 96 MET A C 1
ATOM 779 O O . MET A 1 96 ? -4.786 9.355 0.913 1.00 95.69 96 MET A O 1
ATOM 783 N N . GLN A 1 97 ? -2.717 9.204 0.055 1.00 95.19 97 GLN A N 1
ATOM 784 C CA . GLN A 1 97 ? -2.521 10.626 -0.250 1.00 95.19 97 GLN A CA 1
ATOM 785 C C . GLN A 1 97 ? -2.673 10.886 -1.759 1.00 95.19 97 GLN A C 1
ATOM 787 O O . GLN A 1 97 ? -3.168 10.036 -2.495 1.00 95.19 97 GLN A O 1
ATOM 792 N N . SER A 1 98 ? -2.264 12.063 -2.242 1.00 96.06 98 SER A N 1
ATOM 793 C CA . SER A 1 98 ? -2.250 12.362 -3.676 1.00 96.06 98 SER A CA 1
ATOM 794 C C . SER A 1 98 ? -1.370 11.381 -4.457 1.00 96.06 98 SER A C 1
ATOM 796 O O . SER A 1 98 ? -0.321 10.943 -3.979 1.00 96.06 98 SER A O 1
ATOM 798 N N . PHE A 1 99 ? -1.760 11.101 -5.701 1.00 96.94 99 PHE A N 1
ATOM 799 C CA . PHE A 1 99 ? -1.053 10.162 -6.576 1.00 96.94 99 PHE A CA 1
ATOM 800 C C . PHE A 1 99 ? 0.435 10.491 -6.747 1.00 96.94 99 PHE A C 1
ATOM 802 O O . PHE A 1 99 ? 1.276 9.603 -6.715 1.00 96.94 99 PHE A O 1
ATOM 809 N N . THR A 1 100 ? 0.782 11.775 -6.855 1.00 96.56 100 THR A N 1
ATOM 810 C CA . THR A 1 100 ? 2.177 12.234 -6.960 1.00 96.56 100 THR A CA 1
ATOM 811 C C . THR A 1 100 ? 3.022 11.835 -5.752 1.00 96.56 100 THR A C 1
ATOM 813 O O . THR A 1 100 ? 4.168 11.418 -5.903 1.00 96.56 100 THR A O 1
ATOM 816 N N . THR A 1 101 ? 2.452 11.928 -4.550 1.00 97.06 101 THR A N 1
ATOM 817 C CA . THR A 1 101 ? 3.110 11.523 -3.308 1.00 97.06 101 THR A CA 1
ATOM 818 C C . THR A 1 101 ? 3.268 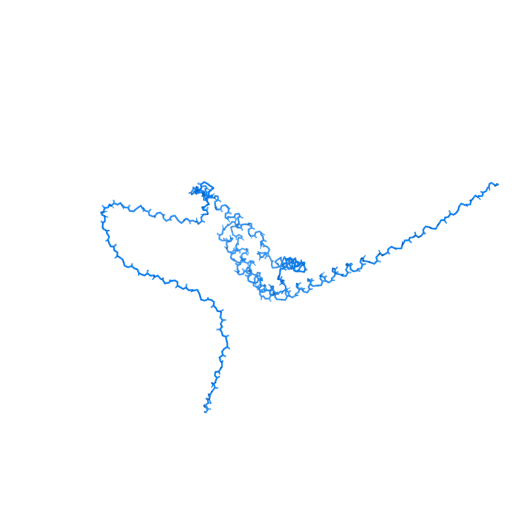10.013 -3.264 1.00 97.06 101 THR A C 1
ATOM 820 O O . THR A 1 101 ? 4.356 9.532 -2.957 1.00 97.06 101 THR A O 1
ATOM 823 N N . PHE A 1 102 ? 2.220 9.270 -3.629 1.00 97.12 102 PHE A N 1
ATOM 824 C CA . PHE A 1 102 ? 2.292 7.817 -3.752 1.00 97.12 102 PHE A CA 1
ATOM 825 C C . PHE A 1 102 ? 3.427 7.388 -4.693 1.00 97.12 102 PHE A C 1
ATOM 827 O O . PHE A 1 102 ? 4.292 6.631 -4.266 1.00 97.12 102 PHE A O 1
ATOM 834 N N . VAL A 1 103 ? 3.489 7.930 -5.915 1.00 96.62 103 VAL A N 1
ATOM 835 C CA . VAL A 1 103 ? 4.530 7.593 -6.904 1.00 96.62 103 VAL A CA 1
ATOM 836 C C . VAL A 1 103 ? 5.928 7.916 -6.379 1.00 96.62 103 VAL A C 1
ATOM 838 O O . VAL A 1 103 ? 6.815 7.072 -6.456 1.00 96.62 103 VAL A O 1
ATOM 841 N N . LYS A 1 104 ? 6.123 9.096 -5.777 1.00 96.56 104 LYS A N 1
ATOM 842 C CA . LYS A 1 104 ? 7.417 9.498 -5.204 1.00 96.56 104 LYS A CA 1
ATOM 843 C C . LYS A 1 104 ? 7.917 8.512 -4.144 1.00 96.56 104 LYS A C 1
ATOM 845 O O . LYS A 1 104 ? 9.094 8.163 -4.135 1.00 96.56 104 LYS A O 1
ATOM 850 N N . TRP A 1 105 ? 7.052 8.107 -3.215 1.00 97.19 105 TRP A N 1
ATOM 851 C CA . TRP A 1 105 ? 7.435 7.163 -2.161 1.00 97.19 105 TRP A CA 1
ATOM 852 C C . TRP A 1 105 ? 7.568 5.735 -2.687 1.00 97.19 105 TRP A C 1
ATOM 854 O O . TRP A 1 105 ? 8.451 5.010 -2.238 1.00 97.19 105 TRP A O 1
ATOM 864 N N . ASN A 1 106 ? 6.759 5.357 -3.676 1.00 95.62 106 ASN A N 1
ATOM 865 C CA . ASN A 1 106 ? 6.864 4.066 -4.341 1.00 95.62 106 ASN A CA 1
ATOM 866 C C . ASN A 1 106 ? 8.201 3.911 -5.082 1.00 95.62 106 ASN A C 1
ATOM 868 O O . ASN A 1 106 ? 8.849 2.879 -4.947 1.00 95.62 106 ASN A O 1
ATOM 872 N N . GLU A 1 107 ? 8.652 4.957 -5.781 1.00 95.44 107 GLU A N 1
ATOM 873 C CA . GLU A 1 107 ? 9.966 4.994 -6.431 1.00 95.44 107 GLU A CA 1
ATOM 874 C C . GLU A 1 107 ? 11.108 4.855 -5.411 1.00 95.44 107 GLU A C 1
ATOM 876 O O . GLU A 1 107 ? 12.047 4.094 -5.632 1.00 95.44 107 GLU A O 1
ATOM 881 N N . ARG A 1 108 ? 11.029 5.547 -4.268 1.00 95.81 108 ARG A N 1
ATOM 882 C CA . ARG A 1 108 ? 12.045 5.437 -3.204 1.00 95.81 108 ARG A CA 1
ATOM 883 C C . ARG A 1 108 ? 12.135 4.024 -2.636 1.00 95.81 108 ARG A C 1
ATOM 885 O O . ARG A 1 108 ? 13.232 3.486 -2.547 1.00 95.81 108 ARG A O 1
ATOM 892 N N . LEU A 1 109 ? 10.990 3.413 -2.329 1.00 95.19 109 LEU A N 1
ATOM 893 C CA . LEU A 1 109 ? 10.938 2.030 -1.855 1.00 95.19 109 LEU A CA 1
ATOM 894 C C . LEU A 1 109 ? 11.537 1.065 -2.885 1.00 95.19 109 LEU A C 1
ATOM 896 O O . LEU A 1 109 ? 12.300 0.175 -2.524 1.00 95.19 109 LEU A O 1
ATOM 900 N N . PHE A 1 110 ? 11.219 1.252 -4.167 1.00 95.69 110 PHE A N 1
ATOM 901 C CA . PHE A 1 110 ? 11.776 0.429 -5.237 1.00 95.69 110 PHE A CA 1
ATOM 902 C C . PHE A 1 110 ? 13.308 0.490 -5.264 1.00 95.69 110 PHE A C 1
ATOM 904 O O . PHE A 1 110 ? 13.965 -0.545 -5.322 1.00 95.69 110 PHE A O 1
ATOM 911 N N . ARG A 1 111 ? 13.881 1.694 -5.165 1.00 94.31 111 ARG A N 1
ATOM 912 C CA . ARG A 1 111 ? 15.337 1.910 -5.159 1.00 94.31 111 ARG A CA 1
ATOM 913 C C . ARG A 1 111 ? 16.017 1.241 -3.968 1.00 94.31 111 ARG A C 1
ATOM 915 O O . ARG A 1 111 ? 17.045 0.594 -4.137 1.00 94.31 111 ARG A O 1
ATOM 922 N N . GLU A 1 112 ? 15.428 1.361 -2.780 1.00 94.50 112 GLU A N 1
ATOM 923 C CA . GLU A 1 112 ? 15.935 0.707 -1.569 1.00 94.50 112 GLU A CA 1
ATOM 924 C C . GLU A 1 112 ? 15.919 -0.822 -1.694 1.00 94.50 112 GLU A C 1
ATOM 926 O O . GLU A 1 112 ? 16.885 -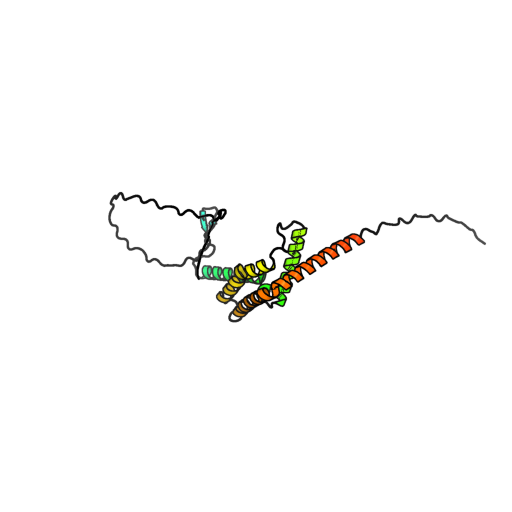1.484 -1.307 1.00 94.50 112 GLU A O 1
ATOM 931 N N . LEU A 1 113 ? 14.851 -1.385 -2.269 1.00 94.12 113 LEU A N 1
ATOM 932 C CA . LEU A 1 113 ? 14.741 -2.822 -2.517 1.00 94.12 113 LEU A CA 1
ATOM 933 C C . LEU A 1 113 ? 15.719 -3.293 -3.592 1.00 94.12 113 LEU A C 1
ATOM 935 O O . LEU A 1 113 ? 16.340 -4.335 -3.416 1.00 94.12 113 LEU A O 1
ATOM 939 N N . LEU A 1 114 ? 15.898 -2.530 -4.673 1.00 93.88 114 LEU A N 1
ATOM 940 C CA . LEU A 1 114 ? 16.843 -2.886 -5.730 1.00 93.88 114 LEU A CA 1
ATOM 941 C C . LEU A 1 114 ? 18.275 -2.893 -5.186 1.00 93.88 114 LEU A C 1
ATOM 943 O O . LEU A 1 114 ? 19.004 -3.858 -5.390 1.00 93.88 114 LEU A O 1
ATOM 947 N N . LYS A 1 115 ? 18.649 -1.879 -4.396 1.00 92.44 115 LYS A N 1
ATOM 948 C CA . LYS A 1 115 ? 19.938 -1.862 -3.692 1.00 92.44 115 LYS A CA 1
ATOM 949 C C . LYS A 1 115 ? 20.089 -3.067 -2.756 1.00 92.44 115 LYS A C 1
ATOM 951 O O . LYS A 1 115 ? 21.122 -3.725 -2.759 1.00 92.44 115 LYS A O 1
ATOM 956 N N . ALA A 1 116 ? 19.044 -3.410 -2.002 1.00 94.12 116 ALA A N 1
ATOM 957 C CA . ALA A 1 116 ? 19.050 -4.594 -1.143 1.00 94.12 116 ALA A CA 1
ATOM 958 C C . ALA A 1 116 ? 19.198 -5.914 -1.917 1.00 94.12 116 ALA A C 1
ATOM 960 O O . ALA A 1 116 ? 19.772 -6.859 -1.381 1.00 94.12 116 ALA A O 1
ATOM 961 N N . TYR A 1 117 ? 18.674 -5.990 -3.142 1.00 93.81 117 TYR A N 1
ATOM 962 C CA . TYR A 1 117 ? 18.805 -7.158 -4.013 1.00 93.81 117 TYR A CA 1
ATOM 963 C C . TYR A 1 117 ? 20.242 -7.318 -4.516 1.00 93.81 117 TYR A C 1
ATOM 965 O O . TYR A 1 117 ? 20.797 -8.409 -4.420 1.00 93.81 117 TYR A O 1
ATOM 973 N N . HIS A 1 118 ? 20.879 -6.229 -4.956 1.00 90.38 118 HIS A N 1
ATOM 974 C CA . HIS A 1 118 ? 22.288 -6.245 -5.371 1.00 90.38 118 HIS A CA 1
ATOM 975 C C . HIS A 1 118 ? 23.258 -6.533 -4.220 1.00 90.38 118 HIS A C 1
ATOM 977 O O . HIS A 1 118 ? 24.290 -7.158 -4.432 1.00 90.38 118 HIS A O 1
ATOM 983 N N . GLU A 1 119 ? 22.913 -6.128 -2.997 1.00 92.88 119 GLU A N 1
ATOM 984 C CA . GLU A 1 119 ? 23.656 -6.478 -1.778 1.00 92.88 119 GLU A CA 1
ATOM 985 C C . GLU A 1 119 ? 23.299 -7.876 -1.229 1.00 92.88 119 GLU A C 1
ATOM 987 O O . GLU A 1 119 ? 23.679 -8.213 -0.108 1.00 92.88 119 GLU A O 1
ATOM 992 N N . GLU A 1 120 ? 22.519 -8.673 -1.969 1.00 93.19 120 GLU A N 1
ATOM 993 C CA . GLU A 1 120 ? 22.077 -10.028 -1.600 1.00 93.19 120 GLU A CA 1
ATOM 994 C C . GLU A 1 120 ? 21.324 -10.112 -0.250 1.00 93.19 120 GLU A C 1
ATOM 996 O O . GLU A 1 120 ? 21.167 -11.185 0.338 1.00 93.19 120 GLU A O 1
ATOM 1001 N N . ARG A 1 121 ? 20.789 -8.987 0.252 1.00 94.62 121 ARG A N 1
ATOM 1002 C CA . ARG A 1 121 ? 19.966 -8.933 1.478 1.00 94.62 121 ARG A CA 1
ATOM 1003 C C . ARG A 1 121 ? 18.554 -9.468 1.258 1.00 94.62 121 ARG A C 1
ATOM 1005 O O . ARG A 1 121 ? 17.904 -9.896 2.213 1.00 94.62 121 ARG A O 1
ATOM 1012 N N . ILE A 1 122 ? 18.065 -9.418 0.019 1.00 93.50 122 ILE A N 1
ATOM 1013 C CA . ILE A 1 122 ? 16.790 -10.007 -0.400 1.00 93.50 122 ILE A CA 1
ATOM 1014 C C . ILE A 1 122 ? 17.021 -10.981 -1.557 1.00 93.50 122 ILE A C 1
ATOM 1016 O O . ILE A 1 122 ? 17.876 -10.759 -2.404 1.00 93.50 122 ILE A O 1
ATOM 1020 N N . SER A 1 123 ? 16.247 -12.065 -1.597 1.00 92.50 123 SER A N 1
ATOM 1021 C CA . SER A 1 123 ? 16.426 -13.153 -2.570 1.00 92.50 123 SER A CA 1
ATOM 1022 C C . SER A 1 123 ? 15.645 -12.986 -3.875 1.00 92.50 123 SER A C 1
ATOM 1024 O O . SER A 1 123 ? 15.772 -13.819 -4.769 1.00 92.50 123 SER A O 1
ATOM 1026 N N . TRP A 1 124 ? 14.782 -11.975 -3.967 1.00 93.19 124 TRP A N 1
ATOM 1027 C CA . TRP A 1 124 ? 13.883 -11.760 -5.098 1.00 93.19 124 TRP A CA 1
ATOM 1028 C C . TRP A 1 124 ? 14.162 -10.406 -5.745 1.00 93.19 124 TRP A C 1
ATOM 1030 O O . TRP A 1 124 ? 14.450 -9.432 -5.049 1.00 93.19 124 TRP A O 1
ATOM 1040 N N . ASP A 1 125 ? 14.048 -10.365 -7.069 1.00 91.88 125 ASP A N 1
ATOM 1041 C CA . ASP A 1 125 ? 14.291 -9.166 -7.863 1.00 91.88 125 ASP A CA 1
ATOM 1042 C C . ASP A 1 125 ? 13.055 -8.248 -7.842 1.00 91.88 125 ASP A C 1
ATOM 1044 O O . ASP A 1 125 ? 11.972 -8.672 -8.264 1.00 91.88 125 ASP A O 1
ATOM 1048 N N . PRO A 1 126 ? 13.175 -6.992 -7.377 1.00 92.00 126 PRO A N 1
ATOM 1049 C CA . PRO A 1 126 ? 12.058 -6.059 -7.358 1.00 92.00 126 PRO A CA 1
ATOM 1050 C C . PRO A 1 126 ? 11.597 -5.587 -8.736 1.00 92.00 126 PRO A C 1
ATOM 1052 O O . PRO A 1 126 ? 10.472 -5.092 -8.840 1.00 92.00 126 PRO A O 1
ATOM 1055 N N . THR A 1 127 ? 12.406 -5.747 -9.787 1.00 91.31 127 THR A N 1
ATOM 1056 C CA . THR A 1 127 ? 12.003 -5.432 -11.167 1.00 91.31 127 THR A CA 1
ATOM 1057 C C . THR A 1 127 ? 10.931 -6.394 -11.688 1.00 91.31 127 THR A C 1
ATOM 1059 O O . THR A 1 127 ? 10.111 -5.996 -12.523 1.00 91.31 127 THR A O 1
ATOM 1062 N N . ASP A 1 128 ? 10.866 -7.624 -11.161 1.00 91.50 128 ASP A N 1
ATOM 1063 C CA . ASP A 1 128 ? 9.905 -8.627 -11.610 1.00 91.50 128 ASP A CA 1
ATOM 1064 C C . ASP A 1 128 ? 8.503 -8.358 -11.041 1.00 91.50 128 ASP A C 1
ATOM 1066 O O . ASP A 1 128 ? 8.226 -8.440 -9.840 1.00 91.50 128 ASP A O 1
ATOM 1070 N N . GLY A 1 129 ? 7.577 -8.007 -11.934 1.00 89.88 129 GLY A N 1
ATOM 1071 C CA . GLY A 1 129 ? 6.162 -7.884 -11.601 1.00 89.88 129 GLY A CA 1
ATOM 1072 C C . GLY A 1 129 ? 5.786 -6.698 -10.705 1.00 89.88 129 GLY A C 1
ATOM 1073 O O . GLY A 1 129 ? 4.666 -6.693 -10.187 1.00 89.88 129 GLY A O 1
ATOM 1074 N N . TRP A 1 130 ? 6.641 -5.674 -10.548 1.00 94.88 130 TRP A N 1
ATOM 1075 C CA . TRP A 1 130 ? 6.381 -4.518 -9.668 1.00 94.88 130 TRP A CA 1
ATOM 1076 C C . TRP A 1 130 ? 4.996 -3.892 -9.880 1.00 94.88 130 TRP A C 1
ATOM 1078 O O . TRP A 1 130 ? 4.234 -3.718 -8.928 1.00 94.88 130 TRP A O 1
ATOM 1088 N N . TYR A 1 131 ? 4.622 -3.636 -11.137 1.00 95.44 131 TYR A N 1
ATOM 1089 C CA . TYR A 1 131 ? 3.312 -3.092 -11.501 1.00 95.44 131 TYR A CA 1
ATOM 1090 C C . TYR A 1 131 ? 2.142 -3.914 -10.923 1.00 95.44 131 TYR A C 1
ATOM 1092 O O . TYR A 1 131 ? 1.251 -3.357 -10.274 1.00 95.44 131 TYR A O 1
ATOM 1100 N N . ASN A 1 132 ? 2.167 -5.237 -11.121 1.00 95.69 132 ASN A N 1
ATOM 1101 C CA . ASN A 1 132 ? 1.123 -6.148 -10.648 1.00 95.69 132 ASN A CA 1
ATOM 1102 C C . ASN A 1 132 ? 1.130 -6.261 -9.120 1.00 95.69 132 ASN A C 1
ATOM 1104 O O . ASN A 1 132 ? 0.065 -6.290 -8.500 1.00 95.69 132 ASN A O 1
ATOM 1108 N N . ASN A 1 133 ? 2.319 -6.269 -8.514 1.00 95.00 133 ASN A N 1
ATOM 1109 C CA . ASN A 1 133 ? 2.490 -6.324 -7.065 1.00 95.00 133 ASN A CA 1
ATOM 1110 C C . ASN A 1 133 ? 1.848 -5.110 -6.390 1.00 95.00 133 ASN A C 1
ATOM 1112 O O . ASN A 1 133 ? 1.146 -5.273 -5.394 1.00 95.00 133 ASN A O 1
ATOM 1116 N N . GLN A 1 134 ? 1.990 -3.912 -6.966 1.00 95.81 134 GLN A N 1
ATOM 1117 C CA . GLN A 1 134 ? 1.325 -2.714 -6.447 1.00 95.81 134 GLN A CA 1
ATOM 1118 C C . GLN A 1 134 ? -0.204 -2.816 -6.532 1.00 95.81 134 GLN A C 1
ATOM 1120 O O . GLN A 1 134 ? -0.894 -2.501 -5.564 1.00 95.81 134 GLN A O 1
ATOM 1125 N N . ILE A 1 135 ? -0.762 -3.317 -7.640 1.00 96.44 135 ILE A N 1
ATOM 1126 C CA . ILE A 1 135 ? -2.215 -3.545 -7.742 1.00 96.44 135 ILE A CA 1
ATOM 1127 C C . ILE A 1 135 ? -2.690 -4.547 -6.679 1.00 96.44 135 ILE A C 1
ATOM 1129 O O . ILE A 1 135 ? -3.671 -4.281 -5.978 1.00 96.44 135 ILE A O 1
ATOM 1133 N N . GLY A 1 136 ? -1.968 -5.659 -6.516 1.00 96.62 136 GLY A N 1
ATOM 1134 C CA . GLY A 1 136 ? -2.257 -6.668 -5.497 1.00 96.62 136 GLY A CA 1
ATOM 1135 C C . GLY A 1 136 ? -2.167 -6.114 -4.074 1.00 96.62 136 GLY A C 1
ATOM 1136 O O . GLY A 1 136 ? -3.019 -6.418 -3.241 1.00 96.62 136 GLY A O 1
ATOM 1137 N N . PHE A 1 137 ? -1.195 -5.242 -3.806 1.00 96.25 137 PHE A N 1
ATOM 1138 C CA . PHE A 1 137 ? -1.032 -4.561 -2.523 1.00 96.25 137 PHE A CA 1
ATOM 1139 C C . PHE A 1 137 ? -2.225 -3.656 -2.190 1.00 96.25 137 PHE A C 1
ATOM 1141 O O . PHE A 1 137 ? -2.727 -3.667 -1.060 1.00 96.25 137 PHE A O 1
ATOM 1148 N N . TYR A 1 138 ? -2.746 -2.930 -3.183 1.00 97.62 138 TYR A N 1
ATOM 1149 C CA . TYR A 1 138 ? -3.953 -2.128 -3.000 1.00 97.62 138 TYR A CA 1
ATOM 1150 C C . TYR A 1 138 ? -5.180 -2.985 -2.670 1.00 97.62 138 TYR A C 1
ATOM 1152 O O . TYR A 1 138 ? -5.928 -2.640 -1.753 1.00 97.62 138 TYR A O 1
ATOM 1160 N N . ASP A 1 139 ? -5.375 -4.099 -3.376 1.00 97.50 139 ASP A N 1
ATOM 1161 C CA . ASP A 1 139 ? -6.533 -4.978 -3.176 1.00 97.50 139 ASP A CA 1
ATOM 1162 C C . ASP A 1 139 ? -6.486 -5.761 -1.867 1.00 97.50 139 ASP A C 1
ATOM 1164 O O . ASP A 1 139 ? -7.488 -5.845 -1.152 1.00 97.50 139 ASP A O 1
ATOM 1168 N N . ALA A 1 140 ? -5.327 -6.324 -1.536 1.00 97.06 140 ALA A N 1
ATOM 1169 C CA . ALA A 1 140 ? -5.176 -7.185 -0.373 1.00 97.06 140 ALA A CA 1
ATOM 1170 C C . ALA A 1 140 ? -5.039 -6.401 0.939 1.00 97.06 140 ALA A C 1
ATOM 1172 O O . ALA A 1 140 ? -5.412 -6.923 1.991 1.00 97.06 140 ALA A O 1
ATOM 1173 N N . TYR A 1 141 ? -4.507 -5.171 0.899 1.00 96.62 141 TYR A N 1
ATOM 1174 C CA . TYR A 1 141 ? -4.128 -4.448 2.113 1.00 96.62 141 TYR A CA 1
ATOM 1175 C C . TYR A 1 141 ? -4.668 -3.017 2.195 1.00 96.62 141 TYR A C 1
ATOM 1177 O O . TYR A 1 141 ? -5.443 -2.722 3.110 1.00 96.62 141 TYR A O 1
ATOM 1185 N N . ILE A 1 142 ? -4.319 -2.131 1.255 1.00 97.44 142 ILE A N 1
ATOM 1186 C CA . ILE A 1 142 ? -4.617 -0.692 1.396 1.00 97.44 142 ILE A CA 1
ATOM 1187 C C . ILE A 1 142 ? -6.121 -0.402 1.383 1.00 97.44 142 ILE A C 1
ATOM 1189 O O . ILE A 1 142 ? -6.603 0.333 2.244 1.00 97.44 142 ILE A O 1
ATOM 1193 N N . LEU A 1 143 ? -6.887 -0.991 0.458 1.00 97.00 143 LEU A N 1
ATOM 1194 C CA . LEU A 1 143 ? -8.337 -0.776 0.389 1.00 97.00 143 LEU A CA 1
ATOM 1195 C C . LEU A 1 143 ? -9.072 -1.331 1.626 1.00 97.00 143 LEU A C 1
ATOM 1197 O O . LEU A 1 143 ? -9.852 -0.580 2.226 1.00 97.00 143 LEU A O 1
ATOM 1201 N N . PRO A 1 144 ? -8.816 -2.577 2.086 1.00 96.50 144 PRO A N 1
ATOM 1202 C CA . PRO A 1 144 ? -9.351 -3.059 3.359 1.00 96.50 144 PRO A CA 1
ATOM 1203 C C . PRO A 1 144 ? -8.984 -2.171 4.554 1.00 96.50 144 PRO A C 1
ATOM 1205 O O . PRO A 1 144 ? -9.830 -1.927 5.421 1.00 96.50 144 PRO A O 1
ATOM 1208 N N . LEU A 1 145 ? -7.747 -1.664 4.605 1.00 95.25 145 LEU A N 1
ATOM 1209 C CA . LEU A 1 145 ? -7.288 -0.780 5.674 1.00 95.25 145 LEU A CA 1
ATOM 1210 C C . LEU A 1 145 ? -8.019 0.569 5.641 1.00 95.25 145 LEU A C 1
ATOM 1212 O O . LEU A 1 145 ? -8.526 1.007 6.673 1.00 95.25 145 LEU A O 1
ATOM 1216 N N . ALA A 1 146 ? -8.154 1.195 4.472 1.00 94.75 146 ALA A N 1
ATOM 1217 C CA . ALA A 1 146 ? -8.876 2.455 4.310 1.00 94.75 146 ALA A CA 1
ATOM 1218 C C . ALA A 1 146 ? -10.360 2.326 4.708 1.00 94.75 146 ALA A C 1
ATOM 1220 O O . ALA A 1 146 ? -10.902 3.178 5.419 1.00 94.75 146 ALA A O 1
ATOM 1221 N N . GLU A 1 147 ? -11.008 1.218 4.338 1.00 94.62 147 GLU A N 1
ATOM 1222 C CA . GLU A 1 147 ? -12.381 0.915 4.757 1.00 94.62 147 GLU A CA 1
ATOM 1223 C C . GLU A 1 147 ? -12.471 0.682 6.277 1.00 94.62 147 GLU A C 1
ATOM 1225 O O . GLU A 1 147 ? -13.421 1.128 6.928 1.00 94.62 147 GLU A O 1
ATOM 1230 N N . LYS A 1 148 ? -11.461 0.040 6.882 1.00 92.69 148 LYS A N 1
ATOM 1231 C CA . LYS A 1 148 ? -11.368 -0.131 8.340 1.00 92.69 148 LYS A CA 1
ATOM 1232 C C . LYS A 1 148 ? -11.262 1.215 9.063 1.00 92.69 148 LYS A C 1
ATOM 1234 O O . LYS A 1 148 ? -11.945 1.400 10.068 1.00 92.69 148 LYS A O 1
ATOM 1239 N N . ILE A 1 149 ? -10.475 2.166 8.558 1.00 92.44 149 ILE A N 1
ATOM 1240 C CA . ILE A 1 149 ? -10.354 3.522 9.133 1.00 92.44 149 ILE A CA 1
ATOM 1241 C C . ILE A 1 149 ? -11.687 4.261 9.084 1.00 92.44 149 ILE A C 1
ATOM 1243 O O . ILE A 1 149 ? -12.103 4.865 10.074 1.00 92.44 149 ILE A O 1
ATOM 1247 N N . LYS A 1 150 ? -12.368 4.193 7.938 1.00 91.50 150 LYS A N 1
ATOM 1248 C CA . LYS A 1 150 ? -13.688 4.795 7.749 1.00 91.50 150 LYS A CA 1
ATOM 1249 C C . LYS A 1 150 ? -14.699 4.238 8.751 1.00 91.50 150 LYS A C 1
ATOM 1251 O O . LYS A 1 150 ? -15.398 5.010 9.400 1.00 91.50 150 LYS A O 1
ATOM 1256 N N . LYS A 1 151 ? -14.723 2.915 8.945 1.00 90.94 151 LYS A N 1
ATOM 1257 C CA . LYS A 1 151 ? -15.566 2.248 9.955 1.00 90.94 151 LYS A CA 1
ATOM 1258 C C . LYS A 1 151 ? -15.168 2.591 11.392 1.00 90.94 151 LYS A C 1
ATOM 1260 O O . LYS A 1 151 ? -16.037 2.675 12.251 1.00 90.94 151 LYS A O 1
ATOM 1265 N N . CYS A 1 152 ? -13.875 2.787 11.649 1.00 87.94 152 CYS A N 1
ATOM 1266 C CA . CYS A 1 152 ? -13.348 3.165 12.961 1.00 87.94 152 CYS A CA 1
ATOM 1267 C C . CYS A 1 152 ? -13.844 4.554 13.401 1.00 87.94 152 CYS A C 1
ATOM 1269 O O . CYS A 1 152 ? -13.985 4.810 14.593 1.00 87.94 152 CYS A O 1
ATOM 1271 N N . GLY A 1 153 ? -14.126 5.459 12.457 1.00 85.88 153 GLY A N 1
ATOM 1272 C CA . GLY A 1 153 ? -14.717 6.770 12.747 1.00 85.88 153 GLY A CA 1
ATOM 1273 C C . GLY A 1 153 ? -13.791 7.746 13.483 1.00 85.88 153 GLY A C 1
ATOM 1274 O O . GLY A 1 153 ? -14.208 8.860 13.786 1.00 85.88 153 GLY A O 1
ATOM 1275 N N . VAL A 1 154 ? -12.526 7.373 13.720 1.00 84.88 154 VAL A N 1
ATOM 1276 C CA . VAL A 1 154 ? -11.544 8.163 14.488 1.00 84.88 154 VAL A CA 1
ATOM 1277 C C . VAL A 1 154 ? -11.275 9.552 13.891 1.00 84.88 154 VAL A C 1
ATOM 1279 O O . VAL A 1 154 ? -10.981 10.492 14.620 1.00 84.88 154 VAL A O 1
ATOM 1282 N N . PHE A 1 155 ? -11.444 9.713 12.574 1.00 83.69 155 PHE A N 1
ATOM 1283 C CA . PHE A 1 155 ? -11.273 10.991 11.866 1.00 83.69 155 PHE A CA 1
ATOM 1284 C C . PHE A 1 155 ? -12.601 11.668 11.484 1.00 83.69 155 PHE A C 1
ATOM 1286 O O . PHE A 1 155 ? -12.614 12.624 10.701 1.00 83.69 155 PHE A O 1
ATOM 1293 N N . GLY A 1 156 ? -13.732 11.158 11.982 1.00 86.00 156 GLY A N 1
ATOM 1294 C CA . GLY A 1 156 ? -15.066 11.640 11.630 1.00 86.00 156 GLY A CA 1
ATOM 1295 C C . GLY A 1 156 ? -15.294 11.678 10.114 1.00 86.00 156 GLY A C 1
ATOM 1296 O O . GLY A 1 156 ? -14.890 10.769 9.381 1.00 86.00 156 GLY A O 1
ATOM 1297 N N . GLY A 1 157 ? -15.898 12.768 9.631 1.00 80.69 157 GLY A N 1
ATOM 1298 C CA . GLY A 1 157 ? -16.222 12.964 8.212 1.00 80.69 157 GLY A CA 1
ATOM 1299 C C . GLY A 1 157 ? -15.017 13.038 7.266 1.00 80.69 157 GLY A C 1
ATOM 1300 O O . GLY A 1 157 ? -15.196 12.895 6.062 1.00 80.69 157 GLY A O 1
ATOM 1301 N N . LYS A 1 158 ? -13.790 13.209 7.779 1.00 80.06 158 LYS A N 1
ATOM 1302 C CA . LYS A 1 158 ? -12.567 13.253 6.957 1.00 80.06 158 LYS A CA 1
ATOM 1303 C C . LYS A 1 158 ? -12.046 11.862 6.585 1.00 80.06 158 LYS A C 1
ATOM 1305 O O . LYS A 1 158 ? -11.227 11.738 5.683 1.00 80.06 158 LYS A O 1
ATOM 1310 N N . SER A 1 159 ? -12.527 10.809 7.248 1.00 84.62 159 SER A N 1
ATOM 1311 C CA . SER A 1 159 ? -12.071 9.433 7.006 1.00 84.62 159 SER A CA 1
ATOM 1312 C C . SER A 1 159 ? -12.401 8.906 5.601 1.00 84.62 159 SER A C 1
ATOM 1314 O O . SER A 1 159 ? -11.657 8.091 5.060 1.00 84.62 159 SER A O 1
ATOM 1316 N N . SER A 1 160 ? -13.478 9.397 4.980 1.00 89.44 160 SER A N 1
ATOM 1317 C CA . SER A 1 160 ? -13.888 9.021 3.619 1.00 89.44 160 SER A CA 1
ATOM 1318 C C . SER A 1 160 ? -12.896 9.471 2.545 1.00 89.44 160 SER A C 1
ATOM 1320 O O . SER A 1 160 ? -12.805 8.835 1.497 1.00 89.44 160 SER A O 1
ATOM 1322 N N . VAL A 1 161 ? -12.124 10.527 2.821 1.00 92.75 161 VAL A N 1
ATOM 1323 C CA . VAL A 1 161 ? -11.132 11.090 1.899 1.00 92.75 161 VAL A CA 1
ATOM 1324 C C . VAL A 1 161 ? -9.984 10.107 1.657 1.00 92.75 161 VAL A C 1
ATOM 1326 O O . VAL A 1 161 ? -9.553 9.949 0.519 1.00 92.75 161 VAL A O 1
ATOM 1329 N N . PHE A 1 162 ? -9.540 9.381 2.689 1.00 93.06 162 PHE A N 1
ATOM 1330 C CA . PHE A 1 162 ? -8.483 8.371 2.553 1.00 93.06 162 PHE A CA 1
ATOM 1331 C C . PHE A 1 162 ? -8.897 7.224 1.631 1.00 93.06 162 PHE A C 1
ATOM 1333 O O . PHE A 1 162 ? -8.130 6.819 0.762 1.00 93.06 162 PHE A O 1
ATOM 1340 N N . LEU A 1 163 ? -10.129 6.730 1.790 1.00 94.56 163 LEU A N 1
ATOM 1341 C CA . LEU A 1 163 ? -10.667 5.678 0.930 1.00 94.56 163 LEU A CA 1
ATOM 1342 C C . LEU A 1 163 ? -10.786 6.152 -0.520 1.00 94.56 163 LEU A C 1
ATOM 1344 O O . LEU A 1 163 ? -10.404 5.422 -1.430 1.00 94.56 163 LEU A O 1
ATOM 1348 N N . TYR A 1 164 ? -11.265 7.380 -0.729 1.00 95.56 164 TYR A N 1
ATOM 1349 C CA . TYR A 1 164 ? -11.339 7.977 -2.059 1.00 95.56 164 TYR A CA 1
ATOM 1350 C C . TYR A 1 164 ? -9.959 8.043 -2.730 1.00 95.56 164 TYR A C 1
ATOM 1352 O O . TYR A 1 164 ? -9.804 7.550 -3.846 1.00 95.56 164 TYR A O 1
ATOM 1360 N N . PHE A 1 165 ? -8.943 8.577 -2.043 1.00 96.75 165 PHE A N 1
ATOM 1361 C CA . PHE A 1 165 ? -7.586 8.648 -2.592 1.00 96.75 165 PHE A CA 1
ATOM 1362 C C . PHE A 1 165 ? -6.977 7.269 -2.840 1.00 96.75 165 PHE A C 1
ATOM 1364 O O . PHE A 1 165 ? -6.340 7.077 -3.868 1.00 96.75 165 PHE A O 1
ATOM 1371 N N . ALA A 1 166 ? -7.203 6.291 -1.960 1.00 97.00 166 ALA A N 1
ATOM 1372 C CA . ALA A 1 166 ? -6.735 4.923 -2.177 1.00 97.00 166 ALA A CA 1
ATOM 1373 C C . ALA A 1 166 ? -7.325 4.310 -3.459 1.00 97.00 166 ALA A C 1
ATOM 1375 O O . ALA A 1 166 ? -6.600 3.724 -4.264 1.00 97.00 166 ALA A O 1
ATOM 1376 N N . MET A 1 167 ? -8.637 4.470 -3.666 1.00 97.44 167 MET A N 1
ATOM 1377 C CA . MET A 1 167 ? -9.325 3.991 -4.868 1.00 97.44 167 MET A CA 1
ATOM 1378 C C . MET A 1 167 ? -8.822 4.702 -6.124 1.00 97.44 167 MET A C 1
ATOM 1380 O O . MET A 1 167 ? -8.567 4.050 -7.136 1.00 97.44 167 MET A O 1
ATOM 1384 N N . GLU A 1 168 ? -8.653 6.021 -6.053 1.00 97.88 168 GLU A N 1
ATOM 1385 C CA . GLU A 1 168 ? -8.183 6.820 -7.180 1.00 97.88 168 GLU A CA 1
ATOM 1386 C C . GLU A 1 168 ? -6.724 6.513 -7.528 1.00 97.88 168 GLU A C 1
ATOM 1388 O O . GLU A 1 168 ? -6.400 6.342 -8.701 1.00 97.88 168 GLU A O 1
ATOM 1393 N N . ASN A 1 169 ? -5.853 6.346 -6.530 1.00 97.88 169 ASN A N 1
ATOM 1394 C CA . ASN A 1 169 ? -4.462 5.956 -6.745 1.00 97.88 169 ASN A CA 1
ATOM 1395 C C . ASN A 1 169 ? -4.371 4.588 -7.414 1.00 97.88 169 ASN A C 1
ATOM 1397 O O . ASN A 1 169 ? -3.641 4.448 -8.391 1.00 97.88 169 ASN A O 1
ATOM 1401 N N . LYS A 1 170 ? -5.166 3.607 -6.966 1.00 97.56 170 LYS A N 1
ATOM 1402 C CA . LYS A 1 170 ? -5.250 2.302 -7.631 1.00 97.56 170 LYS A CA 1
ATOM 1403 C C . LYS A 1 170 ? -5.733 2.441 -9.076 1.00 97.56 170 LYS A C 1
ATOM 1405 O O . LYS A 1 170 ? -5.144 1.852 -9.978 1.00 97.56 170 LYS A O 1
ATOM 1410 N N . ARG A 1 171 ? -6.802 3.213 -9.307 1.00 98.00 171 ARG A N 1
ATOM 1411 C CA . ARG A 1 171 ? -7.377 3.426 -10.645 1.00 98.00 171 ARG A CA 1
ATOM 1412 C C . ARG A 1 171 ? -6.357 4.054 -11.593 1.00 98.00 171 ARG A C 1
ATOM 1414 O O . ARG A 1 171 ? -6.219 3.591 -12.719 1.00 98.00 171 ARG A O 1
ATOM 1421 N N . ARG A 1 172 ? -5.643 5.085 -11.139 1.00 97.75 172 ARG A N 1
ATOM 1422 C CA . ARG A 1 172 ? -4.588 5.742 -11.918 1.00 97.75 172 ARG A CA 1
ATOM 1423 C C . ARG A 1 172 ? -3.395 4.834 -12.137 1.00 97.75 172 ARG A C 1
ATOM 1425 O O . ARG A 1 172 ? -2.921 4.738 -13.261 1.00 97.75 172 ARG A O 1
ATOM 1432 N N . TRP A 1 173 ? -2.963 4.109 -11.109 1.00 97.75 173 TRP A N 1
ATOM 1433 C CA . TRP A 1 173 ? -1.889 3.134 -11.249 1.00 97.75 173 TRP A CA 1
ATOM 1434 C C . TRP A 1 173 ? -2.247 2.051 -12.269 1.00 97.75 173 TRP A C 1
ATOM 1436 O O . TRP A 1 173 ? -1.413 1.721 -13.091 1.00 97.75 173 TRP A O 1
ATOM 1446 N N . ALA A 1 174 ? -3.492 1.575 -12.328 1.00 97.00 174 ALA A N 1
ATOM 1447 C CA . ALA A 1 174 ? -3.916 0.596 -13.335 1.00 97.00 174 ALA A CA 1
ATOM 1448 C C . ALA A 1 174 ? -3.824 1.101 -14.794 1.00 97.00 174 ALA A C 1
ATOM 1450 O O . ALA A 1 174 ? -3.803 0.293 -15.718 1.00 97.00 174 ALA A O 1
ATOM 1451 N N . VAL A 1 175 ? -3.796 2.421 -15.010 1.00 96.94 175 VAL A N 1
ATOM 1452 C CA . VAL A 1 175 ? -3.691 3.038 -16.343 1.00 96.94 175 VAL A CA 1
ATOM 1453 C C . VAL A 1 175 ? -2.255 3.469 -16.642 1.00 96.94 175 VAL A C 1
ATOM 1455 O O . VAL A 1 175 ? -1.726 3.179 -17.709 1.00 96.94 175 VAL A O 1
ATOM 1458 N N . GLU A 1 176 ? -1.623 4.169 -15.702 1.00 96.44 176 GLU A N 1
ATOM 1459 C CA . GLU A 1 176 ? -0.327 4.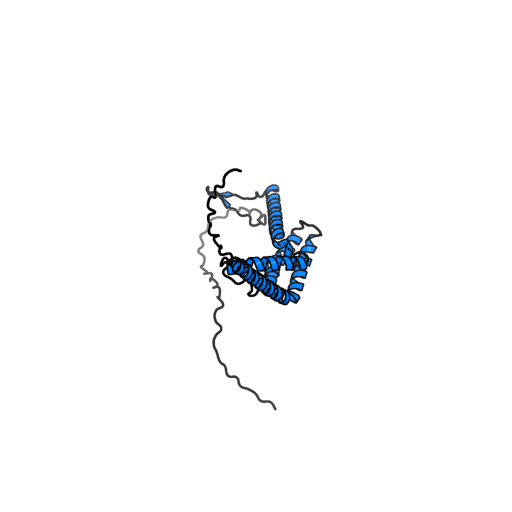838 -15.877 1.00 96.44 176 GLU A CA 1
ATOM 1460 C C . GLU A 1 176 ? 0.844 4.008 -15.315 1.00 96.44 176 GLU A C 1
ATOM 1462 O O . GLU A 1 176 ? 2.001 4.221 -15.672 1.00 96.44 176 GLU A O 1
ATOM 1467 N N . GLY A 1 177 ? 0.565 3.045 -14.435 1.00 94.44 177 GLY A N 1
ATOM 1468 C CA . GLY A 1 177 ? 1.557 2.367 -13.599 1.00 94.44 177 GLY A CA 1
ATOM 1469 C C . GLY A 1 177 ? 2.551 1.508 -14.366 1.00 94.44 177 GLY A C 1
ATOM 1470 O O . GLY A 1 177 ? 3.689 1.387 -13.924 1.00 94.44 177 GLY A O 1
ATOM 1471 N N . SER A 1 178 ? 2.174 0.952 -15.522 1.00 95.00 178 SER A N 1
ATOM 1472 C CA . SER A 1 178 ? 3.115 0.201 -16.367 1.00 95.00 178 SER A CA 1
ATOM 1473 C C . SER A 1 178 ? 4.233 1.106 -16.891 1.00 95.00 178 SER A C 1
ATOM 1475 O O . SER A 1 178 ? 5.402 0.754 -16.780 1.00 95.00 178 SER A O 1
ATOM 1477 N N . LEU A 1 179 ? 3.877 2.289 -17.405 1.00 96.12 179 LEU A N 1
ATOM 1478 C CA . LEU A 1 179 ? 4.843 3.269 -17.913 1.00 96.12 179 LEU A CA 1
ATOM 1479 C C . LEU A 1 179 ? 5.683 3.858 -16.777 1.00 96.12 179 LEU A C 1
ATOM 1481 O O . LEU A 1 179 ? 6.893 4.001 -16.908 1.00 96.12 179 LEU A O 1
ATOM 1485 N N . ILE A 1 180 ? 5.048 4.158 -15.639 1.00 96.31 180 ILE A N 1
ATOM 1486 C CA . ILE A 1 180 ? 5.754 4.656 -14.453 1.00 96.31 180 ILE A CA 1
ATOM 1487 C C . ILE A 1 180 ? 6.755 3.612 -13.943 1.00 96.31 180 ILE A C 1
ATOM 1489 O O . ILE A 1 180 ? 7.873 3.969 -13.593 1.00 96.31 180 ILE A O 1
ATOM 1493 N N . THR A 1 181 ? 6.382 2.330 -13.925 1.00 95.25 181 THR A N 1
ATOM 1494 C CA . THR A 1 181 ? 7.277 1.244 -13.498 1.00 95.25 181 THR A CA 1
ATOM 1495 C C . THR A 1 181 ? 8.488 1.141 -14.419 1.00 95.25 181 THR A C 1
ATOM 1497 O O . THR A 1 181 ? 9.610 1.077 -13.931 1.00 95.25 181 THR A O 1
ATOM 1500 N N . GLU A 1 182 ? 8.281 1.177 -15.736 1.00 94.88 182 GLU A N 1
ATOM 1501 C CA . GLU A 1 182 ? 9.380 1.150 -16.706 1.00 94.88 182 GLU A CA 1
ATOM 1502 C C . GLU A 1 182 ? 10.350 2.324 -16.499 1.00 94.88 182 GLU A C 1
ATOM 1504 O O . GLU A 1 182 ? 11.566 2.143 -16.499 1.00 94.88 182 GLU A O 1
ATOM 1509 N N . GLU A 1 183 ? 9.816 3.522 -16.263 1.00 95.31 183 GLU A N 1
ATOM 1510 C CA . GLU A 1 183 ? 10.613 4.717 -15.994 1.00 95.31 183 GLU A CA 1
ATOM 1511 C C . GLU A 1 183 ? 11.387 4.622 -14.669 1.00 95.31 183 GLU A C 1
ATOM 1513 O O . GLU A 1 183 ? 12.563 4.981 -14.614 1.00 95.31 183 GLU A O 1
ATOM 1518 N N . ILE A 1 184 ? 10.760 4.103 -13.607 1.00 94.44 184 ILE A N 1
ATOM 1519 C CA . ILE A 1 184 ? 11.418 3.867 -12.314 1.00 94.44 184 ILE A CA 1
ATOM 1520 C C . ILE A 1 184 ? 12.588 2.889 -12.480 1.00 94.44 184 ILE A C 1
ATOM 1522 O O . ILE A 1 184 ? 13.677 3.166 -11.980 1.00 94.44 184 ILE A O 1
ATOM 1526 N N . VAL A 1 185 ? 12.386 1.783 -13.205 1.00 93.19 185 VAL A N 1
ATOM 1527 C CA . VAL A 1 185 ? 13.430 0.778 -13.467 1.00 93.19 185 VAL A CA 1
ATOM 1528 C C . VAL A 1 185 ? 14.594 1.398 -14.240 1.00 93.19 185 VAL A C 1
ATOM 1530 O O . VAL A 1 185 ? 15.745 1.222 -13.849 1.00 93.19 185 VAL A O 1
ATOM 1533 N N . LYS A 1 186 ? 14.308 2.174 -15.295 1.00 93.00 186 LYS A N 1
ATOM 1534 C CA . LYS A 1 186 ? 15.341 2.870 -16.081 1.00 93.00 186 LYS A CA 1
ATOM 1535 C C . LYS A 1 186 ? 16.163 3.830 -15.228 1.00 93.00 186 LYS A C 1
ATOM 1537 O O . LYS A 1 186 ? 17.388 3.794 -15.285 1.00 93.00 186 LYS A O 1
ATOM 1542 N N . ARG A 1 187 ? 15.509 4.670 -14.419 1.00 91.62 187 ARG A N 1
ATOM 1543 C CA . ARG A 1 187 ? 16.217 5.608 -13.534 1.00 91.62 187 ARG A CA 1
ATOM 1544 C C . ARG A 1 187 ? 17.054 4.882 -12.494 1.00 91.62 187 ARG A C 1
ATOM 1546 O O . ARG A 1 187 ? 18.205 5.242 -12.302 1.00 91.62 187 ARG A O 1
ATOM 1553 N N . ALA A 1 188 ? 16.500 3.851 -11.862 1.00 89.88 188 ALA A N 1
ATOM 1554 C CA . ALA A 1 188 ? 17.223 3.077 -10.863 1.00 89.88 188 ALA A CA 1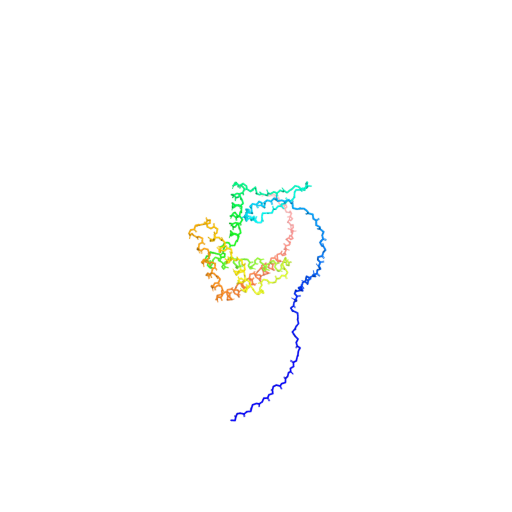
ATOM 1555 C C . ALA A 1 188 ? 18.469 2.394 -11.456 1.00 89.88 188 ALA A C 1
ATOM 1557 O O . ALA A 1 188 ? 19.516 2.408 -10.819 1.00 89.88 188 ALA A O 1
ATOM 1558 N N . ALA A 1 189 ? 18.381 1.869 -12.684 1.00 86.44 189 ALA A N 1
ATOM 1559 C CA . ALA A 1 189 ? 19.529 1.298 -13.386 1.00 86.44 189 ALA A CA 1
ATOM 1560 C C . ALA A 1 189 ? 20.601 2.353 -13.714 1.00 86.44 189 ALA A C 1
ATOM 1562 O O . ALA A 1 189 ? 21.784 2.104 -13.502 1.00 86.44 189 ALA A O 1
ATOM 1563 N N . ASN A 1 190 ? 20.197 3.537 -14.189 1.00 88.12 190 ASN A N 1
ATOM 1564 C CA . ASN A 1 190 ? 21.131 4.633 -14.464 1.00 88.12 190 ASN A CA 1
ATOM 1565 C C . ASN A 1 190 ? 21.852 5.101 -13.196 1.00 88.12 190 ASN A C 1
ATOM 1567 O O . ASN A 1 190 ? 23.061 5.299 -13.221 1.00 88.12 190 ASN A O 1
ATOM 1571 N N . ASP A 1 191 ? 21.120 5.244 -12.092 1.00 86.44 191 ASP A N 1
ATOM 1572 C CA . ASP A 1 191 ? 21.694 5.711 -10.830 1.00 86.44 191 ASP A CA 1
ATOM 1573 C C . ASP A 1 191 ? 22.710 4.706 -10.266 1.00 86.44 191 ASP A C 1
ATOM 1575 O O . ASP A 1 191 ? 23.721 5.114 -9.705 1.00 86.44 191 ASP A O 1
ATOM 1579 N N . MET A 1 192 ? 22.502 3.403 -10.490 1.00 79.44 192 MET A N 1
ATOM 1580 C CA . MET A 1 192 ? 23.500 2.381 -10.157 1.00 79.44 192 MET A CA 1
ATOM 1581 C C . MET A 1 192 ? 24.735 2.453 -11.057 1.00 79.44 192 MET A C 1
ATOM 1583 O O . MET A 1 192 ? 25.844 2.341 -10.554 1.00 79.44 192 MET A O 1
ATOM 1587 N N . MET A 1 193 ? 24.574 2.664 -12.368 1.00 77.56 193 MET A N 1
ATOM 1588 C CA . MET A 1 193 ? 25.711 2.779 -13.297 1.00 77.56 193 MET A CA 1
ATOM 1589 C C . MET A 1 193 ? 26.612 3.981 -12.976 1.00 77.56 193 MET A C 1
ATOM 1591 O O . MET A 1 193 ? 27.831 3.856 -13.048 1.00 77.56 193 MET A O 1
ATOM 1595 N N . MET A 1 194 ? 26.026 5.112 -12.571 1.00 72.81 194 MET A N 1
ATOM 1596 C CA . MET A 1 194 ? 26.778 6.303 -12.154 1.00 72.81 194 MET A CA 1
ATOM 1597 C C . MET A 1 194 ? 27.608 6.065 -10.880 1.00 72.81 194 MET A C 1
ATOM 1599 O O . MET A 1 194 ? 28.729 6.558 -10.792 1.00 72.81 194 MET A O 1
ATOM 1603 N N . GLU A 1 195 ? 27.099 5.280 -9.920 1.00 70.00 195 GLU A N 1
ATOM 1604 C CA . GLU A 1 195 ? 27.813 4.945 -8.671 1.00 70.00 195 GLU A CA 1
ATOM 1605 C C . GLU A 1 195 ? 29.124 4.174 -8.965 1.00 70.00 195 GLU A C 1
ATOM 1607 O O . GLU A 1 195 ? 30.146 4.423 -8.332 1.00 70.00 195 GLU A O 1
ATOM 1612 N N . TYR A 1 196 ? 29.151 3.325 -10.002 1.00 60.56 196 TYR A N 1
ATOM 1613 C CA . TYR A 1 196 ? 30.361 2.592 -10.411 1.00 60.56 196 TYR A CA 1
ATOM 1614 C C . TYR A 1 196 ? 31.418 3.453 -11.126 1.00 60.56 196 TYR A C 1
ATOM 1616 O O . TYR A 1 196 ? 32.614 3.160 -11.032 1.00 60.56 196 TYR A O 1
ATOM 1624 N N . GLU A 1 197 ? 31.012 4.495 -11.857 1.00 64.94 197 GLU A N 1
ATOM 1625 C CA . GLU A 1 197 ? 31.958 5.389 -12.542 1.00 64.94 197 GLU A CA 1
ATOM 1626 C C . GLU A 1 197 ? 32.680 6.320 -11.554 1.00 64.94 197 GLU A C 1
ATOM 1628 O O . GLU A 1 197 ? 33.880 6.571 -11.708 1.00 64.94 197 GLU A O 1
ATOM 1633 N N . GLU A 1 198 ? 31.987 6.775 -10.505 1.00 60.72 198 GLU A N 1
ATOM 1634 C CA . GLU A 1 198 ? 32.580 7.600 -9.444 1.00 60.72 198 GLU A CA 1
ATOM 1635 C C . GLU A 1 198 ? 33.635 6.823 -8.635 1.00 60.72 198 GLU A C 1
ATOM 1637 O O . GLU A 1 198 ? 34.737 7.337 -8.403 1.00 60.72 198 GLU A O 1
ATOM 1642 N N . ASP A 1 199 ? 33.369 5.555 -8.305 1.00 58.44 199 ASP A N 1
ATOM 1643 C CA . ASP A 1 199 ? 34.330 4.698 -7.600 1.00 58.44 199 ASP A CA 1
ATOM 1644 C C . ASP A 1 199 ? 35.576 4.396 -8.454 1.00 58.44 199 ASP A C 1
ATOM 1646 O O . ASP A 1 199 ? 36.700 4.391 -7.941 1.00 58.44 199 ASP A O 1
ATOM 1650 N N . SER A 1 200 ? 35.422 4.228 -9.774 1.00 57.41 200 SER A N 1
ATOM 1651 C CA . SER A 1 200 ? 36.538 3.912 -10.679 1.00 57.41 200 SER A CA 1
ATOM 1652 C C . SER A 1 200 ? 37.520 5.075 -10.895 1.00 57.41 200 SER A C 1
ATOM 1654 O O . SER A 1 200 ? 38.688 4.823 -11.198 1.00 57.41 200 SER A O 1
ATOM 1656 N N . CYS A 1 201 ? 37.097 6.337 -10.754 1.00 51.94 201 CYS A N 1
ATOM 1657 C CA . CYS A 1 201 ? 37.976 7.496 -10.972 1.00 51.94 201 CYS A CA 1
ATOM 1658 C C . CYS A 1 201 ? 38.799 7.871 -9.723 1.00 51.94 201 CYS A C 1
ATOM 1660 O O . CYS A 1 201 ? 39.865 8.482 -9.841 1.00 51.94 201 CYS A O 1
ATOM 1662 N N . SER A 1 202 ? 38.351 7.469 -8.530 1.00 53.12 202 SER A N 1
ATOM 1663 C CA . SER A 1 202 ? 39.035 7.760 -7.259 1.00 53.12 202 SER A CA 1
ATOM 1664 C C . SER A 1 202 ? 40.327 6.952 -7.041 1.00 53.12 202 SER A C 1
ATOM 1666 O O . SER A 1 202 ? 41.199 7.367 -6.280 1.00 53.12 202 SER A O 1
ATOM 1668 N N . SER A 1 203 ? 40.507 5.841 -7.765 1.00 53.72 203 SER A N 1
ATOM 1669 C CA . SER A 1 203 ? 41.665 4.941 -7.632 1.00 53.72 203 SER A CA 1
ATOM 1670 C C . SER A 1 203 ? 42.953 5.438 -8.318 1.00 53.72 203 SER A C 1
ATOM 1672 O O . SER A 1 203 ? 43.971 4.751 -8.252 1.00 53.72 203 SER A O 1
ATOM 1674 N N . SER A 1 204 ? 42.944 6.596 -8.990 1.00 50.84 204 SER A N 1
ATOM 1675 C CA . SER A 1 204 ? 44.084 7.045 -9.816 1.00 50.84 204 SER A CA 1
ATOM 1676 C C . SER A 1 204 ? 45.044 8.028 -9.128 1.00 50.84 204 SER A C 1
ATOM 1678 O O . SER A 1 204 ? 46.009 8.453 -9.756 1.00 50.84 204 SER A O 1
ATOM 1680 N N . PHE A 1 205 ? 44.846 8.382 -7.852 1.00 50.41 205 PHE A N 1
ATOM 1681 C CA . PHE A 1 205 ? 45.807 9.211 -7.107 1.00 50.41 205 PHE A CA 1
ATOM 1682 C C . PHE A 1 205 ? 46.893 8.326 -6.472 1.00 50.41 205 PHE A C 1
ATOM 1684 O O . PHE A 1 205 ? 46.893 8.060 -5.272 1.00 50.41 205 PHE A O 1
ATOM 1691 N N . SER A 1 206 ? 47.784 7.804 -7.318 1.00 49.44 206 SER A N 1
ATOM 1692 C CA . SER A 1 206 ? 49.042 7.191 -6.875 1.00 49.44 206 SER A CA 1
ATOM 1693 C C . SER A 1 206 ? 50.033 8.319 -6.619 1.00 49.44 206 SER A C 1
ATOM 1695 O O . SER A 1 206 ? 50.215 9.165 -7.489 1.00 49.44 206 SER A O 1
ATOM 1697 N N . GLY A 1 207 ? 50.593 8.359 -5.412 1.00 56.66 207 GLY A N 1
ATOM 1698 C CA . GLY A 1 207 ? 51.508 9.403 -4.975 1.00 56.66 207 GLY A CA 1
ATOM 1699 C C . GLY A 1 207 ? 52.775 9.460 -5.819 1.00 56.66 207 GLY A C 1
ATOM 1700 O O . GLY A 1 207 ? 53.463 8.454 -5.976 1.00 56.66 207 GLY A O 1
ATOM 1701 N N . ASP A 1 208 ? 53.084 10.660 -6.294 1.00 51.00 208 ASP A N 1
ATOM 1702 C CA . ASP A 1 208 ? 54.452 11.032 -6.606 1.00 51.00 208 ASP A CA 1
ATOM 1703 C C . ASP A 1 208 ? 55.123 11.385 -5.269 1.00 51.00 208 ASP A C 1
ATOM 1705 O O . ASP A 1 208 ? 54.813 12.394 -4.631 1.00 51.00 208 ASP A O 1
ATOM 1709 N N . GLU A 1 209 ? 55.967 10.470 -4.795 1.00 55.19 209 GLU A N 1
ATOM 1710 C CA . GLU A 1 209 ? 56.925 10.708 -3.720 1.00 55.19 209 GLU A CA 1
ATOM 1711 C C . GLU A 1 209 ? 57.914 11.775 -4.208 1.00 55.19 209 GLU A C 1
ATOM 1713 O O . GLU A 1 209 ? 58.700 11.528 -5.121 1.00 55.19 209 GLU A O 1
ATOM 1718 N N . GLU A 1 210 ? 57.858 12.981 -3.637 1.00 57.44 210 GLU A N 1
ATOM 1719 C CA . GLU A 1 210 ? 58.901 13.977 -3.872 1.00 57.44 210 GLU A CA 1
ATOM 1720 C C . GLU A 1 210 ? 60.188 13.535 -3.164 1.00 57.44 210 GLU A C 1
ATOM 1722 O O . GLU A 1 210 ? 60.260 13.476 -1.934 1.00 57.44 210 GLU A O 1
ATOM 1727 N N . GLU A 1 211 ? 61.196 13.195 -3.971 1.00 52.69 211 GLU A N 1
ATOM 1728 C CA . GLU A 1 211 ? 62.577 12.988 -3.547 1.00 52.69 211 GLU A CA 1
ATOM 1729 C C . GLU A 1 211 ? 63.142 14.283 -2.943 1.00 52.69 211 GLU A C 1
ATOM 1731 O O . GLU A 1 211 ? 63.338 15.293 -3.623 1.00 52.69 211 GLU A O 1
ATOM 1736 N N . ASP A 1 212 ? 63.424 14.205 -1.645 1.00 53.69 212 ASP A N 1
ATOM 1737 C CA . ASP A 1 212 ? 64.241 15.121 -0.856 1.00 53.69 212 ASP A CA 1
ATOM 1738 C C . ASP A 1 212 ? 65.643 15.248 -1.479 1.00 53.69 212 ASP A C 1
ATOM 1740 O O . ASP A 1 212 ? 66.523 14.411 -1.267 1.00 53.69 212 ASP A O 1
ATOM 1744 N N . ASN A 1 213 ? 65.838 16.280 -2.303 1.00 49.09 213 ASN A N 1
ATOM 1745 C CA . ASN A 1 213 ? 67.155 16.693 -2.772 1.00 49.09 213 ASN A CA 1
ATOM 1746 C C . ASN A 1 213 ? 67.706 17.762 -1.831 1.00 49.09 213 ASN A C 1
ATOM 1748 O O . ASN A 1 213 ? 67.244 18.905 -1.810 1.00 49.09 213 ASN A O 1
ATOM 1752 N N . GLY A 1 214 ? 68.717 17.344 -1.070 1.00 52.91 214 GLY A N 1
ATOM 1753 C CA . GLY A 1 214 ? 69.483 18.176 -0.161 1.00 52.91 214 GLY A CA 1
ATOM 1754 C C . GLY A 1 214 ? 70.045 19.428 -0.827 1.00 52.91 214 GLY A C 1
ATOM 1755 O O . GLY A 1 214 ? 70.523 19.401 -1.961 1.00 52.91 214 GLY A O 1
ATOM 1756 N N . TYR A 1 215 ? 70.008 20.522 -0.073 1.00 52.44 215 TYR A N 1
ATOM 1757 C CA . TYR A 1 215 ? 70.805 21.703 -0.351 1.00 52.44 215 TYR A CA 1
ATOM 1758 C C . TYR A 1 215 ? 71.931 21.776 0.672 1.00 52.44 215 TYR A C 1
ATOM 1760 O O . TYR A 1 215 ? 71.695 21.806 1.880 1.00 52.44 215 TYR A O 1
ATOM 1768 N N . GLU A 1 216 ? 73.140 21.726 0.128 1.00 54.03 216 GLU A N 1
ATOM 1769 C CA . GLU A 1 216 ? 74.417 21.827 0.813 1.00 54.03 216 GLU A CA 1
ATOM 1770 C C . GLU A 1 216 ? 74.633 23.248 1.351 1.00 54.03 216 GLU A C 1
ATOM 1772 O O . GLU A 1 216 ? 74.226 24.240 0.741 1.00 54.03 216 GLU A O 1
ATOM 1777 N N . ASP A 1 217 ? 75.276 23.299 2.517 1.00 51.38 217 ASP A N 1
ATOM 1778 C CA . ASP A 1 217 ? 75.862 24.483 3.131 1.00 51.38 217 ASP A CA 1
ATOM 1779 C C . ASP A 1 217 ? 76.877 25.143 2.181 1.00 51.38 217 ASP A C 1
ATOM 1781 O O . ASP A 1 217 ? 77.834 24.499 1.751 1.00 51.38 217 ASP A O 1
ATOM 1785 N N . GLU A 1 218 ? 76.736 26.447 1.936 1.00 60.44 218 GLU A N 1
ATOM 1786 C CA . GLU A 1 218 ? 77.862 27.300 1.547 1.00 60.44 218 GLU A CA 1
ATOM 1787 C C . GLU A 1 218 ? 78.005 28.430 2.572 1.00 60.44 218 GLU A C 1
ATOM 1789 O O . GLU A 1 218 ? 77.183 29.343 2.678 1.00 60.44 218 GLU A O 1
ATOM 1794 N N . GLU A 1 219 ? 79.069 28.305 3.364 1.00 58.06 219 GLU A N 1
ATOM 1795 C CA . GLU A 1 219 ? 79.736 29.397 4.059 1.00 58.06 219 GLU A CA 1
ATOM 1796 C C . GLU A 1 219 ? 80.256 30.402 3.018 1.00 58.06 219 GLU A C 1
ATOM 1798 O O . GLU A 1 219 ? 80.984 30.012 2.108 1.00 58.06 219 GLU A O 1
ATOM 1803 N N . GLU A 1 220 ? 79.976 31.697 3.177 1.00 62.47 220 GLU A N 1
ATOM 1804 C CA . GLU A 1 220 ? 80.899 32.710 2.662 1.00 62.47 220 GLU A CA 1
ATOM 1805 C C . GLU A 1 220 ? 80.948 33.940 3.577 1.00 62.47 220 GLU A C 1
ATOM 1807 O O . GLU A 1 220 ? 79.935 34.456 4.055 1.00 62.47 220 GLU A O 1
ATOM 1812 N N . GLU A 1 221 ? 82.190 34.310 3.874 1.00 63.94 221 GLU A N 1
ATOM 1813 C CA . GLU A 1 221 ? 82.670 35.241 4.887 1.00 63.94 221 GLU A CA 1
ATOM 1814 C C . GLU A 1 221 ? 82.530 36.725 4.495 1.00 63.94 221 GLU A C 1
ATOM 1816 O O . GLU A 1 221 ? 82.375 37.098 3.333 1.00 63.94 221 GLU A O 1
ATOM 1821 N N . ASP A 1 222 ? 82.650 37.559 5.530 1.00 58.81 222 ASP A N 1
ATOM 1822 C CA . ASP A 1 222 ? 82.867 39.009 5.556 1.00 58.81 222 ASP A CA 1
ATOM 1823 C C . ASP A 1 222 ? 83.714 39.601 4.410 1.00 58.81 222 ASP A C 1
ATOM 1825 O O . ASP A 1 222 ? 84.827 39.126 4.193 1.00 58.81 222 ASP A O 1
ATOM 1829 N N . ILE A 1 223 ? 83.272 40.749 3.847 1.00 49.69 223 ILE A N 1
ATOM 1830 C CA . ILE A 1 223 ? 84.040 42.023 3.717 1.00 49.69 223 ILE A CA 1
ATOM 1831 C C . ILE A 1 223 ? 83.086 43.228 3.775 1.00 49.69 223 ILE A C 1
ATOM 1833 O O . ILE A 1 223 ? 82.135 43.281 2.961 1.00 49.69 223 ILE A O 1
#

Secondary structure (DSSP, 8-state):
----------------PPPPP-PPPPP-------------PPPP----------EEEPTTS-EEESS-SSHHHHHHHHHHHHHHHHHHHHHTGGGGS-HHHHHHHHHHHHHHHHHHHHTTSSSS-TTTTHHHHHHHHIIIIIHHHHHHHHHH-TTGGGHHHHHHHHHHHHHHHHHHHHHHHHHHHHHHHHHHHHHHHHHHHHTT-------------------

Radius of gyration: 35.69 Å; chains: 1; bounding box: 119×90×87 Å

Sequence (223 aa):
QQWRSQSMDNSINASRRPQYQRFKRNSMHSTRTPYHKLVSTPPPRVDHLSLGIRKSLDFTGKIFEAYESTLEGTRKLRQDAVIHTLISVADVAHTMQSFTTFVKWNERLFRELLKAYHEERISWDPTDGWYNNQIGFYDAYILPLAEKIKKCGVFGGKSSVFLYFAMENKRRWAVEGSLITEEIVKRAANDMMMEYEEDSCSSSFSGDEEEDNGYEDEEEEDI

Foldseek 3Di:
DDDDDDDDDDDDDDDDDDDDDDDDDDDDDDDDDDDDDDDDDDDDPPPPPPPPFDQDADPVRDTDGPFDPDPVSVVVVLVVVVVVLVVLCVVVVQLLDALVSVLVVLLVVLLVVCVCVVVVVDDDHCLPCVLVVVLVCLVVPQLVSLVVQVVSCPVPPCSVSSNVSNVVSSVVSVPCVVVSSVVSVVVSVVVVVVVVVVVVVVPPPDDDDDDDDDDDDDDDDDD

pLDDT: mean 73.39, std 24.1, range [27.34, 98.0]

Organism: NCBI:txid49249